Protein 7KYM (pdb70)

Secondary structure (DSSP, 8-state):
--SSS--SHHHHTT-HHHHHHHHHHHHHHHHHHHHHTTT--HHHHHHHHHHHHHSEEEHHHHHHHTT--HHHHHHHHHHHHHTTSEEE--EEEE-HHHHHHHHHHHHHHHHHHHHHTTT--HHHHHHHHHHHHHHHHHH-SS--/----SHHHHHT-HHHHHHHHHHHHHHHHHHHHHTTT--HHHHHHHHHHHHHSEEEHHHHHHHTTS-HHHHHHHHHHHHHTTSEEEE---SEEEE-HHHHHHHHHHHHHHHHHHHHHTTT--HHHHHHHHHHHHHHHHHH-SS--

Structure (mmCIF, N/CA/C/O backbone):
data_7KYM
#
_entry.id   7KYM
#
_cell.length_a   47.265
_cell.length_b   62.125
_cell.length_c   92.763
_cell.angle_alpha   90.000
_cell.angle_beta   90.000
_cell.angle_gamma   90.000
#
_symmetry.space_group_name_H-M   'P 21 21 21'
#
loop_
_entity.id
_entity.type
_entity.pdbx_description
1 polymer 'MarR family transcriptional regulator'
2 non-polymer 'PHOSPHATE ION'
3 water water
#
loop_
_atom_site.group_PDB
_atom_site.id
_atom_site.type_symbol
_atom_site.label_atom_id
_atom_site.label_alt_id
_atom_site.label_comp_id
_atom_site.label_asym_id
_atom_site.label_entity_id
_atom_site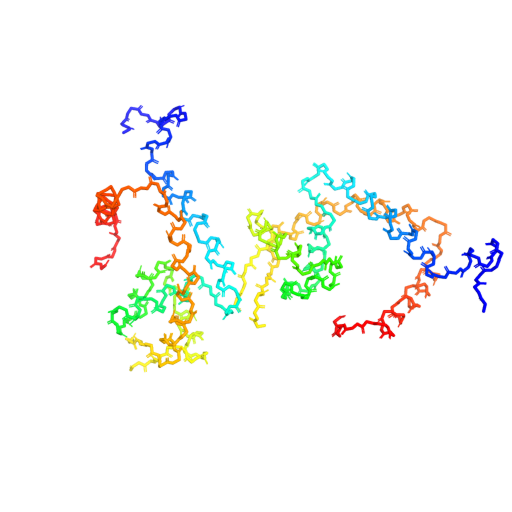.label_seq_id
_atom_site.pdbx_PDB_ins_code
_atom_site.Cartn_x
_atom_site.Cartn_y
_atom_site.Cartn_z
_atom_site.occupancy
_atom_site.B_iso_or_equiv
_atom_site.auth_seq_id
_atom_site.auth_comp_id
_atom_site.auth_asym_id
_atom_site.auth_atom_id
_atom_site.pdbx_PDB_model_num
ATOM 1 N N . TRP A 1 33 ? -4.32300 36.78700 70.74500 1.000 45.90000 9 TRP A N 1
ATOM 2 C CA . TRP A 1 33 ? -4.78000 37.92000 69.94200 1.000 48.60000 9 TRP A CA 1
ATOM 3 C C . TRP A 1 33 ? -6.17400 37.64800 69.38300 1.000 48.55000 9 TRP A C 1
ATOM 4 O O . TRP A 1 33 ? -6.45000 37.89500 68.20300 1.000 42.96000 9 TRP A O 1
ATOM 15 N N . LYS A 1 34 ? -7.05500 37.14500 70.25200 1.000 42.87000 10 LYS A N 1
ATOM 16 C CA . LYS A 1 34 ? -8.37800 36.72200 69.80700 1.000 48.33000 10 LYS A CA 1
ATOM 17 C C . LYS A 1 34 ? -9.19500 37.89500 69.27600 1.000 47.06000 10 LYS A C 1
ATOM 18 O O . LYS A 1 34 ? -9.83300 37.78700 68.22200 1.000 50.49000 10 LYS A O 1
ATOM 20 N N . SER A 1 35 ? -9.17700 39.02800 69.98000 1.000 49.29000 11 SER A N 1
ATOM 21 C CA . SER A 1 35 ? -10.09400 40.11600 69.66100 1.000 49.30000 11 SER A CA 1
ATOM 22 C C . SER A 1 35 ? -9.67500 40.92400 68.43900 1.000 43.13000 11 SER A C 1
ATOM 23 O O . SER A 1 35 ? -10.50500 41.65500 67.88700 1.000 43.38000 11 SER A O 1
ATOM 26 N N . GLY A 1 36 ? -8.42100 40.82500 68.00400 1.000 34.47000 12 GLY A N 1
ATOM 27 C CA . GLY A 1 36 ? -7.98700 41.57200 66.84900 1.000 24.67000 12 GLY A CA 1
ATOM 28 C C . GLY A 1 36 ? -6.48900 41.51400 66.63400 1.000 27.45000 12 GLY A C 1
ATOM 29 O O . GLY A 1 36 ? -5.73400 40.98600 67.45800 1.000 25.44000 12 GLY A O 1
ATOM 30 N N . PRO A 1 37 ? -6.03600 42.07000 65.51500 1.000 23.84000 13 PRO A N 1
ATOM 31 C CA . PRO A 1 37 ? -4.60500 42.08500 65.20900 1.000 22.40000 13 PRO A CA 1
ATOM 32 C C . PRO A 1 37 ? -3.85300 42.97800 66.17800 1.000 21.74000 13 PRO A C 1
ATOM 33 O O . PRO A 1 37 ? -4.44800 43.87200 66.80300 1.000 24.72000 13 PRO A O 1
ATOM 37 N N . PRO A 1 38 ? -2.54800 42.76600 66.33800 1.000 22.78000 14 PRO A N 1
ATOM 38 C CA . PRO A 1 38 ? -1.72700 43.74300 67.06200 1.000 19.11000 14 PRO A CA 1
ATOM 39 C C . PRO A 1 38 ? -1.97000 45.14600 66.51700 1.000 22.82000 14 PRO A C 1
ATOM 40 O O . PRO A 1 38 ? -1.99600 45.36200 65.30100 1.000 20.67000 14 PRO A O 1
ATOM 44 N N . ARG A 1 39 ? -2.14100 46.11200 67.42100 1.000 20.15000 15 ARG A N 1
ATOM 45 C CA . ARG A 1 39 ? -2.59700 47.47500 67.04500 1.000 22.72000 15 ARG A CA 1
ATOM 46 C C . ARG A 1 39 ? -1.56400 48.56600 67.30400 1.000 19.76000 15 ARG A C 1
ATOM 47 O O . ARG A 1 39 ? -1.64100 49.54100 66.66000 1.000 20.74000 15 ARG A O 1
ATOM 55 N N . THR A 1 40 ? -0.65200 48.38800 68.24600 1.000 22.25000 16 THR A N 1
ATOM 56 C CA . THR A 1 40 ? 0.36500 49.42500 68.52400 1.000 20.46000 16 THR A CA 1
ATOM 57 C C . THR A 1 40 ? 1.76900 48.86900 68.29600 1.000 24.22000 16 THR A C 1
ATOM 58 O O . THR A 1 40 ? 1.89500 47.68800 68.13600 1.000 21.32000 16 THR A O 1
ATOM 62 N N . ARG A 1 41 ? 2.76900 49.72900 68.26000 1.000 22.10000 17 ARG A N 1
ATOM 63 C CA . ARG A 1 41 ? 4.15400 49.24100 68.05900 1.000 27.14000 17 ARG A CA 1
ATOM 64 C C . ARG A 1 41 ? 4.54900 48.35700 69.23700 1.000 25.14000 17 ARG A C 1
ATOM 65 O O . ARG A 1 41 ? 5.18000 47.38300 69.03700 1.000 22.82000 17 ARG A O 1
ATOM 73 N N . ASP A 1 42 ? 4.18200 48.76700 70.43400 1.000 28.17000 18 ASP A N 1
ATOM 74 C CA . ASP A 1 42 ? 4.53100 47.95800 71.59600 1.000 27.15000 18 ASP A CA 1
ATOM 75 C C . ASP A 1 42 ? 3.90300 46.57500 71.49900 1.000 24.93000 18 ASP A C 1
ATOM 76 O O . ASP A 1 42 ? 4.52800 45.57600 71.87500 1.000 23.86000 18 ASP A O 1
ATOM 81 N N . GLN A 1 43 ? 2.67900 46.49000 70.96900 1.000 22.76000 19 GLN A N 1
ATOM 82 C CA . GLN A 1 43 ? 2.05400 45.18500 70.77700 1.000 17.85000 19 GLN A CA 1
ATOM 83 C C . GLN A 1 43 ? 2.76900 44.39100 69.69300 1.000 20.63000 19 GLN A C 1
ATOM 84 O O . GLN A 1 43 ? 2.91500 43.16600 69.81400 1.000 20.21000 19 GLN A O 1
ATOM 90 N N . LEU A 1 44 ? 3.20500 45.07000 68.62200 1.000 20.90000 20 LEU A N 1
ATOM 91 C CA . LEU A 1 44 ? 3.92700 44.38000 67.55400 1.000 19.07000 20 LEU A CA 1
ATOM 92 C C . LEU A 1 44 ? 5.22400 43.77400 68.07700 1.000 18.12000 20 LEU A C 1
ATOM 93 O O . LEU A 1 44 ? 5.61700 42.67700 67.65800 1.000 17.15000 20 LEU A O 1
ATOM 98 N N . GLN A 1 45 ? 5.88500 44.46200 69.01100 1.000 19.78000 21 GLN A N 1
ATOM 99 C CA . GLN A 1 45 ? 7.11600 43.94900 69.61200 1.000 18.55000 21 GLN A CA 1
ATOM 100 C C . GLN A 1 45 ? 6.89900 42.67700 70.41500 1.000 19.82000 21 GLN A C 1
ATOM 101 O O . GLN A 1 45 ? 7.88200 42.02500 70.78500 1.000 22.93000 21 GLN A O 1
ATOM 107 N N . THR A 1 46 ? 5.65400 42.33600 70.73200 1.000 18.05000 22 THR A N 1
ATOM 108 C CA . THR A 1 46 ? 5.31500 41.09900 71.41700 1.000 21.23000 22 THR A CA 1
ATOM 109 C C . THR A 1 46 ? 4.73000 40.04500 70.48600 1.000 21.08000 22 THR A C 1
ATOM 110 O O . THR A 1 46 ? 4.37400 38.96200 70.95700 1.000 22.40000 22 THR A O 1
ATOM 114 N N . TYR A 1 47 ? 4.59900 40.34300 69.18800 1.000 17.09000 23 TYR A N 1
ATOM 115 C CA . TYR A 1 47 ? 3.94000 39.45100 68.23600 1.000 17.39000 23 TYR A CA 1
ATOM 116 C C . TYR A 1 47 ? 5.00300 38.56900 67.59500 1.000 13.28000 23 TYR A C 1
ATOM 117 O O . TYR A 1 47 ? 5.72800 39.00000 66.68700 1.000 14.27000 23 TYR A O 1
ATOM 126 N N . ILE A 1 48 ? 5.07900 37.31900 68.06100 1.000 13.89000 24 ILE A N 1
ATOM 127 C CA . ILE A 1 48 ? 6.19400 36.44600 67.66600 1.000 13.18000 24 ILE A CA 1
ATOM 128 C C . ILE A 1 48 ? 6.26600 36.18500 66.16600 1.000 12.86000 24 ILE A C 1
ATOM 129 O O . ILE A 1 48 ? 7.38400 36.14800 65.62800 1.000 13.71000 24 ILE A O 1
ATOM 134 N N . PRO A 1 49 ? 5.16300 36.01300 65.41300 1.000 11.67000 25 PRO A N 1
ATOM 135 C CA . PRO A 1 49 ? 5.31500 35.79500 63.95600 1.000 12.46000 25 PRO A CA 1
ATOM 136 C C . PRO A 1 49 ? 5.98900 36.95200 63.21800 1.000 14.71000 25 PRO A C 1
ATOM 137 O O . PRO A 1 49 ? 6.80100 36.71700 62.30700 1.000 15.73000 25 PRO A O 1
ATOM 141 N N . TYR A 1 50 ? 5.69300 38.19700 63.59500 1.000 13.04000 26 TYR A N 1
ATOM 142 C CA . TYR A 1 50 ? 6.43500 39.32300 63.03600 1.000 11.67000 26 TYR A CA 1
ATOM 143 C C . TYR A 1 50 ? 7.91600 39.20000 63.36900 1.000 12.20000 26 TYR A C 1
ATOM 144 O O . TYR A 1 50 ? 8.78600 39.37000 62.49700 1.000 13.32000 26 TYR A O 1
ATOM 153 N N . LEU A 1 51 ? 8.22100 38.89400 64.63200 1.000 12.15000 27 LEU A N 1
ATOM 154 C CA . LEU A 1 51 ? 9.61900 38.85300 65.05700 1.000 11.54000 27 LEU A CA 1
ATOM 155 C C . LEU A 1 51 ? 10.38600 37.75100 64.33800 1.000 13.02000 27 LEU A C 1
ATOM 156 O O . LEU A 1 51 ? 11.50400 37.98300 63.85700 1.000 13.17000 27 LEU A O 1
ATOM 161 N N . PHE A 1 52 ? 9.81600 36.52800 64.25200 1.000 11.70000 28 PHE A N 1
ATOM 162 C CA . PHE A 1 52 ? 10.62500 35.49600 63.61000 1.000 11.52000 28 PHE A CA 1
ATOM 163 C C . PHE A 1 52 ? 10.71400 35.72100 62.11100 1.000 12.58000 28 PHE A C 1
ATOM 164 O O . PHE A 1 52 ? 11.72600 35.33600 61.51800 1.000 13.40000 28 PHE A O 1
ATOM 172 N N . ASN A 1 53 ? 9.76000 36.43200 61.50400 1.000 12.78000 29 ASN A N 1
ATOM 173 C CA . ASN A 1 53 ? 9.89700 36.74100 60.08300 1.000 13.73000 29 ASN A CA 1
ATOM 174 C C . ASN A 1 53 ? 10.95900 37.79600 59.83400 1.000 13.66000 29 ASN A C 1
ATOM 175 O O . ASN A 1 53 ? 11.81500 37.62700 58.95200 1.000 14.50000 29 ASN A O 1
ATOM 180 N N . ARG A 1 54 ? 10.90600 38.90800 60.57600 1.000 12.42000 30 ARG A N 1
ATOM 181 C CA . ARG A 1 54 ? 11.92200 39.94800 60.41200 1.000 11.49000 30 ARG A CA 1
ATOM 182 C C . ARG A 1 54 ? 13.31500 39.38600 60.68900 1.000 14.93000 30 ARG A C 1
ATOM 183 O O . ARG A 1 54 ? 14.28000 39.67600 59.94700 1.000 14.66000 30 ARG A O 1
ATOM 191 N N A LEU A 1 55 ? 13.43700 38.55500 61.73400 0.570 12.45000 31 LEU A N 1
ATOM 192 N N B LEU A 1 55 ? 13.43600 38.54100 61.71900 0.430 12.50000 31 LEU A N 1
ATOM 193 C CA A LEU A 1 55 ? 14.72500 37.95100 62.07300 0.570 13.69000 31 LEU A CA 1
ATOM 194 C CA B LEU A 1 55 ? 14.73800 37.98100 62.07100 0.430 13.67000 31 LEU A CA 1
ATOM 195 C C A LEU A 1 55 ? 15.21000 37.01900 60.98100 0.570 14.31000 31 LEU A C 1
ATOM 196 C C B LEU A 1 55 ? 15.22800 36.99300 61.01800 0.430 14.34000 31 LEU A C 1
ATOM 197 O O A LEU A 1 55 ? 16.37500 37.08800 60.57000 0.570 14.73000 31 LEU A O 1
ATOM 198 O O B LEU A 1 55 ? 16.40000 37.03500 60.62100 0.430 14.66000 31 LEU A O 1
ATOM 207 N N . ALA A 1 56 ? 14.36100 36.07700 60.56300 1.000 13.91000 32 ALA A N 1
ATOM 208 C CA . ALA A 1 56 ? 14.78400 35.11400 59.55800 1.000 13.49000 32 ALA A CA 1
ATOM 209 C C . ALA A 1 56 ? 15.24200 35.82400 58.30300 1.000 14.48000 32 ALA A C 1
ATOM 210 O O . ALA A 1 56 ? 16.25900 35.45700 57.71000 1.000 13.59000 32 ALA A O 1
ATOM 212 N N . ASN A 1 57 ? 14.53300 36.88300 57.90400 1.000 12.91000 33 ASN A N 1
ATOM 213 C CA . ASN A 1 57 ? 14.90900 37.56000 56.67200 1.000 12.07000 33 ASN A CA 1
ATOM 214 C C . ASN A 1 57 ? 16.30900 38.14700 56.78100 1.000 12.66000 33 ASN A C 1
ATOM 215 O O . ASN A 1 57 ? 17.14600 37.94700 55.88600 1.000 12.98000 33 ASN A O 1
ATOM 220 N N . ARG A 1 58 ? 16.57800 38.90100 57.85900 1.000 12.01000 34 ARG A N 1
ATOM 221 C CA . ARG A 1 58 ? 17.88900 39.56000 57.95300 1.000 11.11000 34 ARG A CA 1
ATOM 222 C C . ARG A 1 58 ? 19.00000 38.54100 58.17200 1.000 13.88000 34 ARG A C 1
ATOM 223 O O . ARG A 1 58 ? 20.07400 38.64000 57.56000 1.000 14.10000 34 ARG A O 1
ATOM 231 N N . TRP A 1 59 ? 18.75800 37.55400 59.03200 1.000 13.14000 35 TRP A N 1
ATOM 232 C CA . TRP A 1 59 ? 19.75300 36.52000 59.26400 1.000 11.51000 35 TRP A CA 1
ATOM 233 C C . TRP A 1 59 ? 20.10200 35.81400 57.96400 1.000 14.47000 35 TRP A C 1
ATOM 234 O O . TRP A 1 59 ? 21.27800 35.60700 57.64500 1.000 12.42000 35 TRP A O 1
ATOM 245 N N . ASN A 1 60 ? 19.09200 35.45800 57.17800 1.000 12.58000 36 ASN A N 1
ATOM 246 C CA . ASN A 1 60 ? 19.35900 34.72200 55.95100 1.000 11.14000 36 ASN A CA 1
ATOM 247 C C . ASN A 1 60 ? 20.04200 35.60000 54.91000 1.000 13.09000 36 ASN A C 1
ATOM 248 O O . ASN A 1 60 ? 20.91000 35.11900 54.17700 1.000 13.60000 36 ASN A O 1
ATOM 253 N N . LEU A 1 61 ? 19.68100 36.88700 54.82900 1.000 12.17000 37 LEU A N 1
ATOM 254 C CA . LEU A 1 61 ? 20.38100 37.76800 53.88900 1.000 13.20000 37 LEU A CA 1
ATOM 255 C C . LEU A 1 61 ? 21.86200 37.86400 54.23200 1.000 12.98000 37 LEU A C 1
ATOM 256 O O . LEU A 1 61 ? 22.73500 37.72600 53.35000 1.000 14.19000 37 LEU A O 1
ATOM 261 N N . ASP A 1 62 ? 22.16100 38.15700 55.50500 1.000 12.52000 38 ASP A N 1
ATOM 262 C CA . ASP A 1 62 ? 23.54500 38.28800 55.96100 1.000 12.05000 38 ASP A CA 1
ATOM 263 C C . ASP A 1 62 ? 24.31100 37.00100 55.71700 1.000 13.05000 38 ASP A C 1
ATOM 264 O O . ASP A 1 62 ? 25.46600 37.02500 55.24900 1.000 14.39000 38 ASP A O 1
ATOM 269 N N . GLN A 1 63 ? 23.69000 35.86200 56.04300 1.000 12.55000 39 GLN A N 1
ATOM 270 C CA . GLN A 1 63 ? 24.35500 34.57800 55.87900 1.000 12.30000 39 GLN A CA 1
ATOM 271 C C . GLN A 1 63 ? 24.61500 34.27400 54.41500 1.000 15.82000 39 GLN A C 1
ATOM 272 O O . GLN A 1 63 ? 25.68200 33.76900 54.06500 1.000 14.69000 39 GLN A O 1
ATOM 278 N N . ASN A 1 64 ? 23.65500 34.57200 53.54200 1.000 14.60000 40 ASN A N 1
ATOM 279 C CA . ASN A 1 64 ? 23.83800 34.31400 52.12400 1.000 11.36000 40 ASN A CA 1
ATOM 280 C C . ASN A 1 64 ? 24.94700 35.18600 51.54900 1.000 14.95000 40 ASN A C 1
ATOM 281 O O . ASN A 1 64 ? 25.71100 34.74300 50.67300 1.000 16.54000 40 ASN A O 1
ATOM 286 N N . ARG A 1 65 ? 25.05400 36.42800 52.02900 1.000 14.93000 41 ARG A N 1
ATOM 287 C CA . ARG A 1 65 ? 26.16100 37.27800 51.60600 1.000 14.06000 41 ARG A CA 1
ATOM 288 C C . ARG A 1 65 ? 27.48800 36.65200 52.00600 1.000 18.07000 41 ARG A C 1
ATOM 289 O O . ARG A 1 65 ? 28.41300 36.54500 51.18200 1.000 18.01000 41 ARG A O 1
ATOM 297 N N . ASP A 1 66 ? 27.59200 36.20900 53.26700 1.000 14.03000 42 ASP A N 1
ATOM 298 C CA . ASP A 1 66 ? 28.86100 35.62700 53.72500 1.000 14.58000 42 ASP A CA 1
ATOM 299 C C . ASP A 1 66 ? 29.17700 34.33200 52.97900 1.000 20.36000 42 ASP A C 1
ATOM 300 O O . ASP A 1 66 ? 30.34400 34.05400 52.65400 1.000 19.41000 42 ASP A O 1
ATOM 305 N N . LEU A 1 67 ? 28.15200 33.53400 52.67600 1.000 15.05000 43 LEU A N 1
ATOM 306 C CA . LEU A 1 67 ? 28.35600 32.26500 51.99100 1.000 16.62000 43 LEU A CA 1
ATOM 307 C C . LEU A 1 67 ? 28.71000 32.45500 50.52800 1.000 20.36000 43 LEU A C 1
ATOM 308 O O . LEU A 1 67 ? 29.30600 31.55100 49.92800 1.000 19.96000 43 LEU A O 1
ATOM 313 N N . SER A 1 68 ? 28.33900 33.59600 49.93500 1.000 17.96000 44 SER A N 1
ATOM 314 C CA A SER A 1 68 ? 28.66300 33.84300 48.53200 0.740 15.18000 44 SER A CA 1
ATOM 315 C CA B SER A 1 68 ? 28.66000 33.81100 48.53000 0.260 15.30000 44 SER A CA 1
ATOM 316 C C . SER A 1 68 ? 30.16100 33.80300 48.28800 1.000 18.08000 44 SER A C 1
ATOM 317 O O . SER A 1 68 ? 30.59400 33.45900 47.18500 1.000 17.61000 44 SER A O 1
ATOM 322 N N . ASP A 1 69 ? 30.96100 34.16900 49.29700 1.000 14.50000 45 ASP A N 1
ATOM 323 C CA . ASP A 1 69 ? 32.41200 34.07800 49.13500 1.000 20.55000 45 ASP A CA 1
ATOM 324 C C . ASP A 1 69 ? 32.85000 32.65300 48.84200 1.000 26.99000 45 ASP A C 1
ATOM 325 O O . ASP A 1 69 ? 33.84400 32.43900 48.13200 1.000 22.67000 45 ASP A O 1
ATOM 330 N N . HIS A 1 70 ? 32.13000 31.66900 49.38100 1.000 20.70000 46 HIS A N 1
ATOM 331 C CA . HIS A 1 70 ? 32.44400 30.26400 49.16700 1.000 18.71000 46 HIS A CA 1
ATOM 332 C C . HIS A 1 70 ? 31.68500 29.66300 47.99500 1.000 21.42000 46 HIS A C 1
ATOM 333 O O . HIS A 1 70 ? 31.76100 28.44900 47.78800 1.000 28.44000 46 HIS A O 1
ATOM 340 N N . GLY A 1 71 ? 30.95100 30.47200 47.23000 1.000 17.39000 47 GLY A N 1
ATOM 341 C CA . GLY A 1 71 ? 30.23400 29.95800 46.08300 1.000 20.25000 47 GLY A CA 1
ATOM 342 C C . GLY A 1 71 ? 29.04200 29.08400 46.40400 1.000 21.63000 47 GLY A C 1
ATOM 343 O O . GLY A 1 71 ? 28.58500 28.33700 45.53400 1.000 27.57000 47 GLY A O 1
ATOM 344 N N . ILE A 1 72 ? 28.51500 29.15500 47.62300 1.000 19.97000 48 ILE A N 1
ATOM 345 C CA . ILE A 1 72 ? 27.32900 28.39800 48.00400 1.000 21.33000 48 ILE A CA 1
ATOM 346 C C . ILE A 1 72 ? 26.30500 29.35800 48.59600 1.000 20.88000 48 ILE A C 1
ATOM 347 O O . ILE A 1 72 ? 26.56100 30.54800 48.76000 1.000 21.59000 48 ILE A O 1
ATOM 352 N N . ASN A 1 73 ? 25.12700 28.82100 48.91500 1.000 19.74000 49 ASN A N 1
ATOM 353 C CA . ASN A 1 73 ? 24.05800 29.64300 49.46500 1.000 19.64000 49 ASN A CA 1
ATOM 354 C C . ASN A 1 73 ? 23.48400 29.03100 50.73600 1.000 16.46000 49 ASN A C 1
ATOM 355 O O . ASN A 1 73 ? 23.98100 28.00900 51.22000 1.000 17.01000 49 ASN A O 1
ATOM 360 N N . ASN A 1 74 ? 22.40000 29.62500 51.24500 1.000 16.11000 50 ASN A N 1
ATOM 361 C CA . ASN A 1 74 ? 21.80800 29.16500 52.49600 1.000 16.28000 50 ASN A CA 1
ATOM 362 C C . ASN A 1 74 ? 21.36400 27.71100 52.41200 1.000 16.81000 50 ASN A C 1
ATOM 363 O O . ASN A 1 74 ? 21.55400 26.95400 53.36700 1.000 16.01000 50 ASN A O 1
ATOM 368 N N . VAL A 1 75 ? 20.74400 27.31100 51.30100 1.000 18.73000 51 VAL A N 1
ATOM 369 C CA . VAL A 1 75 ? 20.21800 25.95000 51.21600 1.000 18.27000 51 VAL A CA 1
ATOM 370 C C . VAL A 1 75 ? 21.35900 24.94500 51.25400 1.000 16.56000 51 VAL A C 1
ATOM 371 O O . VAL A 1 75 ? 21.29000 23.92800 51.96200 1.000 16.66000 51 VAL A O 1
ATOM 375 N N . VAL A 1 76 ? 22.46000 25.25200 50.55900 1.000 15.32000 52 VAL A N 1
ATOM 376 C CA . VAL A 1 76 ? 23.60600 24.35000 50.56300 1.000 17.70000 52 VAL A CA 1
ATOM 377 C C . VAL A 1 76 ? 24.21500 24.26800 51.95500 1.000 15.41000 52 VAL A C 1
ATOM 378 O O . VAL A 1 76 ? 24.55100 23.17900 52.44100 1.000 15.50000 52 VAL A O 1
ATOM 382 N N . PHE A 1 77 ? 24.38600 25.42200 52.61000 1.000 13.85000 53 PHE A N 1
ATOM 383 C CA . PHE A 1 77 ? 24.93400 25.43000 53.96000 1.000 14.80000 53 PHE A CA 1
ATOM 384 C C . PHE A 1 77 ? 24.05000 24.65500 54.92600 1.000 16.86000 53 PHE A C 1
ATOM 385 O O . PHE A 1 77 ? 24.54100 23.87400 55.74700 1.000 16.90000 53 PHE A O 1
ATOM 393 N N . ARG A 1 78 ? 22.73300 24.87900 54.86500 1.000 14.41000 54 ARG A N 1
ATOM 394 C CA . ARG A 1 78 ? 21.86500 24.17800 55.79600 1.000 14.08000 54 ARG A CA 1
ATOM 395 C C . ARG A 1 78 ? 21.88600 22.67700 55.54300 1.000 15.43000 54 ARG A C 1
ATOM 396 O O . ARG A 1 78 ? 21.79000 21.89000 56.49600 1.000 15.46000 54 ARG A O 1
ATOM 404 N N . THR A 1 79 ? 22.04800 22.27600 54.27400 1.000 13.96000 55 THR A N 1
ATOM 405 C CA . THR A 1 79 ? 22.16300 20.85900 53.93500 1.000 12.64000 55 THR A CA 1
ATOM 406 C C . THR A 1 79 ? 23.44300 20.26500 54.51300 1.000 15.90000 55 THR A C 1
ATOM 407 O O . THR A 1 79 ? 23.41700 19.17600 55.10600 1.000 17.38000 55 THR A O 1
ATOM 411 N N . LEU A 1 80 ? 24.56200 20.97700 54.37000 1.000 15.96000 56 LEU A N 1
ATOM 412 C CA . LEU A 1 80 ? 25.80400 20.51900 54.99100 1.000 16.04000 56 LEU A CA 1
ATOM 413 C C . LEU A 1 80 ? 25.61900 20.35600 56.48400 1.000 16.67000 56 LEU A C 1
ATOM 414 O O . LEU A 1 80 ? 26.07700 19.37300 57.07300 1.000 19.51000 56 LEU A O 1
ATOM 419 N N . SER A 1 81 ? 24.93800 21.31900 57.11300 1.000 15.48000 57 SER A N 1
ATOM 420 C CA A SER A 1 81 ? 24.78100 21.30000 58.56200 0.620 15.59000 57 SER A CA 1
ATOM 421 C CA B SER A 1 81 ? 24.79100 21.29100 58.56200 0.380 15.64000 57 SER A CA 1
ATOM 422 C C . SER A 1 81 ? 23.96400 20.09300 59.00900 1.000 18.37000 57 SER A C 1
ATOM 423 O O . SER A 1 81 ? 24.36100 19.35500 59.92600 1.000 21.30000 57 SER A O 1
ATOM 428 N N . VAL A 1 82 ? 22.81400 19.86400 58.36700 1.000 15.34000 58 VAL A N 1
ATOM 429 C CA . VAL A 1 82 ? 21.99900 18.75900 58.85400 1.000 15.76000 58 VAL A CA 1
ATOM 430 C C . VAL A 1 82 ? 22.60600 17.40000 58.47900 1.000 17.09000 58 VAL A C 1
ATOM 431 O O . VAL A 1 82 ? 22.41200 16.42500 59.21200 1.000 18.74000 58 VAL A O 1
ATOM 435 N N . LEU A 1 83 ? 23.34100 17.29400 57.36200 1.000 15.22000 59 LEU A N 1
ATOM 436 C CA . LEU A 1 83 ? 24.04400 16.03800 57.09200 1.000 17.16000 59 LEU A CA 1
ATOM 437 C C . LEU A 1 83 ? 25.18800 15.83400 58.07400 1.000 21.13000 59 LEU A C 1
ATOM 438 O O . LEU A 1 83 ? 25.54000 14.69400 58.38700 1.000 22.13000 59 LEU A O 1
ATOM 443 N N . PHE A 1 84 ? 25.78200 16.91900 58.57100 1.000 18.59000 60 PHE A N 1
ATOM 444 C CA . PHE A 1 84 ? 26.81200 16.78500 59.59600 1.000 22.45000 60 PHE A CA 1
ATOM 445 C C . PHE A 1 84 ? 26.21900 16.19600 60.86500 1.000 25.25000 60 PHE A C 1
ATOM 446 O O . PHE A 1 84 ? 26.85700 15.37700 61.54200 1.000 24.23000 60 PHE A O 1
ATOM 454 N N . ILE A 1 85 ? 24.98500 16.59400 61.18800 1.000 19.99000 61 ILE A N 1
ATOM 455 C CA . ILE A 1 85 ? 24.33700 16.12300 62.41300 1.000 20.56000 61 ILE A CA 1
ATOM 456 C C . ILE A 1 85 ? 23.80700 14.70200 62.24900 1.000 19.70000 61 ILE A C 1
ATOM 457 O O . ILE A 1 85 ? 23.99900 13.84800 63.12000 1.000 21.94000 61 ILE A O 1
ATOM 462 N N . TYR A 1 86 ? 23.12000 14.44300 61.14400 1.000 19.73000 62 TYR A N 1
ATOM 463 C CA . TYR A 1 86 ? 22.38700 13.16800 60.95600 1.000 20.75000 62 TYR A CA 1
ATOM 464 C C . TYR A 1 86 ? 23.19300 12.09900 60.22200 1.000 25.94000 62 TYR A C 1
ATOM 465 O O . TYR A 1 86 ? 22.69500 10.98300 60.21600 1.000 25.13000 62 TYR A O 1
ATOM 474 N N . LYS A 1 87 ? 24.30600 12.48300 59.59800 1.000 19.63000 63 LYS A N 1
ATOM 475 C CA . LYS A 1 87 ? 25.23800 11.63400 58.80100 1.000 23.42000 63 LYS A CA 1
ATOM 476 C C . LYS A 1 87 ? 24.66000 11.28600 57.42400 1.000 24.55000 63 LYS A C 1
ATOM 477 O O . LYS A 1 87 ? 25.28100 11.59600 56.45300 1.000 23.79000 63 LYS A O 1
ATOM 483 N N . THR A 1 88 ? 23.53500 10.59300 57.38900 1.000 20.45000 64 THR A N 1
ATOM 484 C CA . THR A 1 88 ? 22.85300 10.29900 56.12000 1.000 21.07000 64 THR A CA 1
ATOM 485 C C . THR A 1 88 ? 21.38900 10.71400 56.24500 1.000 20.15000 64 THR A C 1
ATOM 486 O O . THR A 1 88 ? 20.84000 10.61200 57.29200 1.000 24.72000 64 THR A O 1
ATOM 490 N N . LEU A 1 89 ? 20.86100 11.21400 55.15400 1.000 19.06000 65 LEU A N 1
ATOM 491 C CA . LEU A 1 89 ? 19.45700 11.60900 55.07100 1.000 20.44000 65 LEU A CA 1
ATOM 492 C C . LEU A 1 89 ? 18.94000 11.31100 53.67600 1.000 22.80000 65 LEU A C 1
ATOM 493 O O . LEU A 1 89 ? 19.69600 11.35900 52.71000 1.000 21.36000 65 LEU A O 1
ATOM 498 N N . THR A 1 90 ? 17.64100 11.02900 53.56400 1.000 21.44000 66 THR A N 1
ATOM 499 C CA . THR A 1 90 ? 17.04800 11.03900 52.23700 1.000 19.22000 66 THR A CA 1
ATOM 500 C C . THR A 1 90 ? 16.88600 12.47900 51.74200 1.000 16.80000 66 THR A C 1
ATOM 501 O O . THR A 1 90 ? 16.89300 13.44300 52.51800 1.000 19.88000 66 THR A O 1
ATOM 505 N N . VAL A 1 91 ? 16.75200 12.62000 50.42500 1.000 19.71000 67 VAL A N 1
ATOM 506 C CA . VAL A 1 91 ? 16.53600 13.94100 49.84700 1.000 17.87000 67 VAL A CA 1
ATOM 507 C C . VAL A 1 91 ? 15.28500 14.59100 50.44500 1.000 18.04000 67 VAL A C 1
ATOM 508 O O . VAL A 1 91 ? 15.28300 15.78600 50.75200 1.000 19.83000 67 VAL A O 1
ATOM 512 N N . ASN A 1 92 ? 14.21400 13.81000 50.65500 1.000 20.27000 68 ASN A N 1
ATOM 513 C CA . ASN A 1 92 ? 13.00400 14.37000 51.26700 1.000 22.23000 68 ASN A CA 1
ATOM 514 C C . ASN A 1 92 ? 13.27600 14.90400 52.67200 1.000 18.73000 68 ASN A C 1
ATOM 515 O O . ASN A 1 92 ? 12.77900 15.98200 53.05300 1.000 19.95000 68 ASN A O 1
ATOM 520 N N . GLU A 1 93 ? 14.05800 14.15700 53.46000 1.000 18.88000 69 GLU A N 1
ATOM 521 C CA . GLU A 1 93 ? 14.41600 14.61600 54.79900 1.000 18.14000 69 GLU A CA 1
ATOM 522 C C . GLU A 1 93 ? 15.30200 15.85700 54.74900 1.000 16.93000 69 GLU A C 1
ATOM 523 O O . GLU A 1 93 ? 15.15600 16.75000 55.58700 1.000 19.61000 69 GLU A O 1
ATOM 529 N N . VAL A 1 94 ? 16.24100 15.92500 53.78900 1.000 17.21000 70 VAL A N 1
ATOM 530 C CA . VAL A 1 94 ? 17.03100 17.14600 53.59800 1.000 16.24000 70 VAL A CA 1
ATOM 531 C C . VAL A 1 94 ? 16.11000 18.33200 53.33800 1.000 16.62000 70 VAL A C 1
ATOM 532 O O . VAL A 1 94 ? 16.26800 19.41000 53.91700 1.000 16.71000 70 VAL A O 1
ATOM 536 N N . ALA A 1 95 ? 15.11400 18.14300 52.47300 1.000 18.59000 71 ALA A N 1
ATOM 537 C CA . ALA A 1 95 ? 14.20200 19.23900 52.16700 1.000 18.63000 71 ALA A CA 1
ATOM 538 C C . ALA A 1 95 ? 13.54300 19.76800 53.43500 1.000 15.29000 71 ALA A C 1
ATOM 539 O O . ALA A 1 95 ? 13.45500 20.98500 53.64100 1.000 17.21000 71 ALA A O 1
ATOM 541 N N . VAL A 1 96 ? 13.08400 18.85500 54.29900 1.000 17.45000 72 VAL A N 1
ATOM 542 C CA . VAL A 1 96 ? 12.43200 19.29000 55.54100 1.000 15.89000 72 VAL A CA 1
ATOM 543 C C . VAL A 1 96 ? 13.43300 19.95600 56.48900 1.000 16.77000 72 VAL A C 1
ATOM 544 O O . VAL A 1 96 ? 13.20000 21.06700 56.98300 1.000 16.34000 72 VAL A O 1
ATOM 548 N N . LEU A 1 97 ? 14.55700 19.28800 56.76700 1.000 17.78000 73 LEU A N 1
ATOM 549 C CA . LEU A 1 97 ? 15.44900 19.75500 57.82600 1.000 17.02000 73 LEU A CA 1
ATOM 550 C C . LEU A 1 97 ? 16.28300 20.95500 57.40000 1.000 17.70000 73 LEU A C 1
ATOM 551 O O . LEU A 1 97 ? 16.64600 21.78200 58.24500 1.000 18.58000 73 LEU A O 1
ATOM 556 N N . ALA A 1 98 ? 16.60000 21.06500 56.11300 1.000 17.24000 74 ALA A N 1
ATOM 557 C CA . ALA A 1 98 ? 17.28300 22.23100 55.57200 1.000 17.49000 74 ALA A CA 1
ATOM 558 C C . ALA A 1 98 ? 16.30500 23.29800 55.09700 1.000 16.39000 74 ALA A C 1
ATOM 559 O O . ALA A 1 98 ? 16.72500 24.29300 54.50300 1.000 19.18000 74 ALA A O 1
ATOM 561 N N . VAL A 1 99 ? 15.01200 23.10400 55.36800 1.000 15.93000 75 VAL A N 1
ATOM 562 C CA . VAL A 1 99 ? 13.97300 24.10900 55.16400 1.000 17.99000 75 VAL A CA 1
ATOM 563 C C . VAL A 1 99 ? 14.00900 24.64700 53.73900 1.000 18.79000 75 VAL A C 1
ATOM 564 O O . VAL A 1 99 ? 14.22200 25.84200 53.51200 1.000 19.01000 75 VAL A O 1
ATOM 568 N N . THR A 1 100 ? 13.76800 23.77300 52.76700 1.000 17.50000 76 THR A N 1
ATOM 569 C CA . THR A 1 100 ? 13.61800 24.20300 51.38500 1.000 18.88000 76 THR A CA 1
ATOM 570 C C . THR A 1 100 ? 12.56500 23.33000 50.70500 1.000 18.81000 76 THR A C 1
ATOM 571 O O . THR A 1 100 ? 12.21800 22.25300 51.19100 1.000 22.44000 76 THR A O 1
ATOM 575 N N A GLU A 1 101 ? 12.06400 23.81400 49.57000 0.580 18.90000 77 GLU A N 1
ATOM 576 N N B GLU A 1 101 ? 12.04400 23.81500 49.57900 0.420 18.96000 77 GLU A N 1
ATOM 577 C CA A GLU A 1 101 ? 11.08400 23.06800 48.78700 0.580 21.11000 77 GLU A CA 1
ATOM 578 C CA B GLU A 1 101 ? 11.04400 23.04600 48.84700 0.420 21.07000 77 GLU A CA 1
ATOM 579 C C A GLU A 1 101 ? 11.68400 21.74900 48.30900 0.580 21.94000 77 GLU A C 1
ATOM 580 C C B GLU A 1 101 ? 11.66500 21.76400 48.30100 0.420 21.94000 77 GLU A C 1
ATOM 581 O O A GLU A 1 101 ? 12.88200 21.65700 48.03500 0.580 20.19000 77 GLU A O 1
ATOM 582 O O B GLU A 1 101 ? 12.85300 21.71700 47.97600 0.420 20.17000 77 GLU A O 1
ATOM 593 N N . GLN A 1 102 ? 10.84500 20.71300 48.20100 1.000 20.08000 78 GLN A N 1
ATOM 594 C CA . GLN A 1 102 ? 11.37500 19.40100 47.81800 1.000 19.58000 78 GLN A CA 1
ATOM 595 C C . GLN A 1 102 ? 12.07600 19.44900 46.46400 1.000 20.86000 78 GLN A C 1
ATOM 596 O O . GLN A 1 102 ? 13.17400 18.89700 46.31300 1.000 19.98000 78 GLN A O 1
ATOM 602 N N . SER A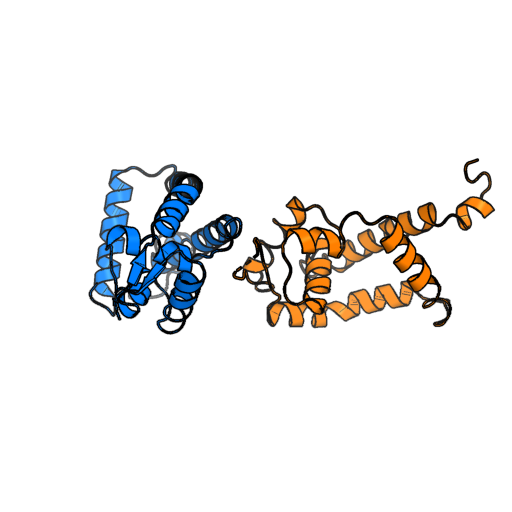 1 103 ? 11.48600 20.13200 45.48000 1.000 21.88000 79 SER A N 1
ATOM 603 C CA A SER A 1 103 ? 12.11100 20.20400 44.16000 0.490 21.50000 79 SER A CA 1
ATOM 604 C CA B SER A 1 103 ? 12.11100 20.20500 44.16000 0.510 21.49000 79 SER A CA 1
ATOM 605 C C . SER A 1 103 ? 13.44900 20.93500 44.21900 1.000 22.88000 79 SER A C 1
ATOM 606 O O . SER A 1 103 ? 14.43300 20.50700 43.59000 1.000 22.69000 79 SER A O 1
ATOM 611 N N . THR A 1 104 ? 13.50900 22.03400 44.97600 1.000 23.44000 80 THR A N 1
ATOM 612 C CA . THR A 1 104 ? 14.76800 22.75900 45.13800 1.000 20.22000 80 THR A CA 1
ATOM 613 C C . THR A 1 104 ? 15.80100 21.90400 45.85200 1.000 27.76000 80 THR A C 1
ATOM 614 O O . THR A 1 104 ? 16.98800 21.93600 45.51000 1.000 26.11000 80 THR A O 1
ATOM 618 N N . ALA A 1 105 ? 15.36900 21.12600 46.84700 1.000 22.30000 81 ALA A N 1
ATOM 619 C CA . ALA A 1 105 ? 16.30800 20.26600 47.55700 1.000 22.06000 81 ALA A CA 1
ATOM 620 C C . ALA A 1 105 ? 16.88700 19.19300 46.64300 1.000 26.08000 81 ALA A C 1
ATOM 621 O O . ALA A 1 105 ? 18.08700 18.91400 46.69900 1.000 21.82000 81 ALA A O 1
ATOM 623 N N . SER A 1 106 ? 16.06600 18.56400 45.80600 1.000 19.57000 82 SER A N 1
ATOM 624 C CA A SER A 1 106 ? 16.60300 17.52100 44.93700 0.560 21.51000 82 SER A CA 1
ATOM 625 C CA B SER A 1 106 ? 16.59100 17.52400 44.92600 0.440 21.54000 82 SER A CA 1
ATOM 626 C C . SER A 1 106 ? 17.60700 18.10100 43.94700 1.000 24.41000 82 SER A C 1
ATOM 627 O O . SER A 1 106 ? 18.68800 17.51900 43.73300 1.000 24.01000 82 SER A O 1
ATOM 632 N N . ARG A 1 107 ? 17.29200 19.26400 43.36100 1.000 24.09000 83 ARG A N 1
ATOM 633 C CA . ARG A 1 107 ? 18.24200 19.87000 42.43000 1.000 26.27000 83 ARG A CA 1
ATOM 634 C C . ARG A 1 107 ? 19.52600 20.29600 43.13900 1.000 25.46000 83 ARG A C 1
ATOM 635 O O . ARG A 1 107 ? 20.63200 20.11700 42.60200 1.000 27.57000 83 ARG A O 1
ATOM 643 N N . MET A 1 108 ? 19.40900 20.84600 44.35400 1.000 23.82000 84 MET A N 1
ATOM 644 C CA . MET A 1 108 ? 20.60100 21.27600 45.07400 1.000 22.05000 84 MET A CA 1
ATOM 645 C C . MET A 1 108 ? 21.43900 20.09300 45.53000 1.000 20.95000 84 MET A C 1
ATOM 646 O O . MET A 1 108 ? 22.67100 20.17900 45.53600 1.000 20.60000 84 MET A O 1
ATOM 651 N N . VAL A 1 109 ? 20.81200 18.97700 45.89500 1.000 18.68000 85 VAL A N 1
ATOM 652 C CA . VAL A 1 109 ? 21.60300 17.81500 46.27700 1.000 20.22000 85 VAL A CA 1
ATOM 653 C C . VAL A 1 109 ? 22.37400 17.29400 45.07300 1.000 27.44000 85 VAL A C 1
ATOM 654 O O . VAL A 1 109 ? 23.54700 16.92000 45.19300 1.000 22.06000 85 VAL A O 1
ATOM 658 N N . GLU A 1 110 ? 21.74100 17.27900 43.89000 1.000 23.83000 86 GLU A N 1
ATOM 659 C CA . GLU A 1 110 ? 22.48000 16.87400 42.69200 1.000 27.91000 86 GLU A CA 1
ATOM 660 C C . GLU A 1 110 ? 23.64200 17.82500 42.41400 1.000 28.41000 86 GLU A C 1
ATOM 661 O O . GLU A 1 110 ? 24.74700 17.38800 42.05100 1.000 27.21000 86 GLU A O 1
ATOM 667 N N . SER A 1 111 ? 23.41300 19.13000 42.58800 1.000 23.89000 87 SER A N 1
ATOM 668 C CA . SER A 1 111 ? 24.49700 20.09900 42.44300 1.000 22.03000 87 SER A CA 1
ATOM 669 C C . SER A 1 111 ? 25.62600 19.82000 43.43100 1.000 26.94000 87 SER A C 1
ATOM 670 O O . SER A 1 111 ? 26.80900 19.93900 43.08700 1.000 28.85000 87 SER A O 1
ATOM 673 N N . MET A 1 112 ? 25.27900 19.45600 44.66700 1.000 24.49000 88 MET A N 1
ATOM 674 C CA . MET A 1 112 ? 26.28900 19.23000 45.69300 1.000 22.69000 88 MET A CA 1
ATOM 675 C C . MET A 1 112 ? 27.04000 17.93000 45.45400 1.000 27.22000 88 MET A C 1
ATOM 676 O O . MET A 1 112 ? 28.20000 17.80100 45.85300 1.000 25.48000 88 MET A O 1
ATOM 681 N N . VAL A 1 113 ? 26.39300 16.95300 44.82500 1.000 20.83000 89 VAL A N 1
ATOM 682 C CA . VAL A 1 113 ? 27.10300 15.74000 44.43400 1.000 25.85000 89 VAL A CA 1
ATOM 683 C C . VAL A 1 113 ? 28.09000 16.05400 43.31700 1.000 25.81000 89 VAL A C 1
ATOM 684 O O . VAL A 1 113 ? 29.25900 15.65500 43.36900 1.000 26.54000 89 VAL A O 1
ATOM 688 N N . SER A 1 114 ? 27.64300 16.80200 42.30500 1.000 29.28000 90 SER A N 1
ATOM 689 C CA . SER A 1 114 ? 28.54600 17.17200 41.21700 1.000 32.82000 90 SER A CA 1
ATOM 690 C C . SER A 1 114 ? 29.74800 17.96100 41.72700 1.000 32.52000 90 SER A C 1
ATOM 691 O O . SER A 1 114 ? 30.86900 17.77800 41.23800 1.000 31.51000 90 SER A O 1
ATOM 694 N N . SER A 1 115 ? 29.54600 18.83900 42.71000 1.000 31.11000 91 SER A N 1
ATOM 695 C CA . SER A 1 115 ? 30.63100 19.67000 43.22000 1.000 33.21000 91 SER A CA 1
ATOM 696 C C . SER A 1 115 ? 31.42700 18.99400 44.33500 1.000 24.00000 91 SER A C 1
ATOM 697 O O . SER A 1 115 ? 32.31500 19.62800 44.91900 1.000 28.10000 91 SER A O 1
ATOM 700 N N . GLY A 1 116 ? 31.14400 17.72800 44.63200 1.000 23.26000 92 GLY A N 1
ATOM 701 C CA . GLY A 1 116 ? 31.97700 16.95600 45.53600 1.000 23.05000 92 GLY A CA 1
ATOM 702 C C . GLY A 1 116 ? 31.78700 17.19100 47.01900 1.000 29.19000 92 GLY A C 1
ATOM 703 O O . GLY A 1 116 ? 32.67600 16.84600 47.80400 1.000 28.87000 92 GLY A O 1
ATOM 704 N N . LEU A 1 117 ? 30.64800 17.75200 47.44000 1.000 23.10000 93 LEU A N 1
ATOM 705 C CA . LEU A 1 117 ? 30.36600 17.95200 48.85600 1.000 22.92000 93 LEU A CA 1
ATOM 706 C C . LEU A 1 117 ? 29.49300 16.86400 49.46000 1.000 18.05000 93 LEU A C 1
ATOM 707 O O . LEU A 1 117 ? 29.48500 16.69300 50.68400 1.000 19.84000 93 LEU A O 1
ATOM 712 N N . VAL A 1 118 ? 28.72600 16.16700 48.63100 1.000 21.15000 94 VAL A N 1
ATOM 713 C CA . VAL A 1 118 ? 27.78700 15.14500 49.06400 1.000 20.46000 94 VAL A CA 1
ATOM 714 C C . VAL A 1 118 ? 27.99900 13.92700 48.17900 1.000 16.60000 94 VAL A C 1
ATOM 715 O O . VAL A 1 118 ? 28.34100 14.05100 46.99800 1.000 21.53000 94 VAL A O 1
ATOM 719 N N . LYS A 1 119 ? 27.79500 12.74900 48.75900 1.000 19.43000 95 LYS A N 1
ATOM 720 C CA . LYS A 1 119 ? 27.82400 11.49200 48.02700 1.000 21.02000 95 LYS A CA 1
ATOM 721 C C . LYS A 1 119 ? 26.48300 10.77600 48.14300 1.000 23.46000 95 LYS A C 1
ATOM 722 O O . LYS A 1 119 ? 25.76200 10.90100 49.14300 1.000 24.06000 95 LYS A O 1
ATOM 728 N N . ARG A 1 120 ? 26.15400 10.03400 47.09400 1.000 23.74000 96 ARG A N 1
ATOM 729 C CA . ARG A 1 120 ? 24.98000 9.17000 47.08400 1.000 25.41000 96 ARG A CA 1
ATOM 730 C C . ARG A 1 120 ? 25.37300 7.82100 47.67100 1.000 36.06000 96 ARG A C 1
ATOM 731 O O . ARG A 1 120 ? 26.33800 7.20100 47.21200 1.000 34.57000 96 ARG A O 1
ATOM 739 N N . GLU A 1 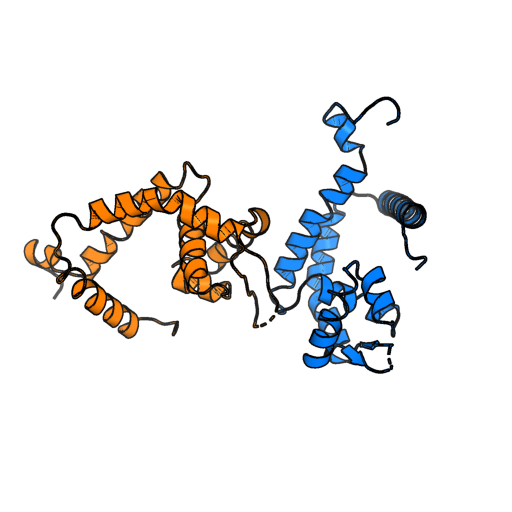121 ? 24.64300 7.37600 48.68900 1.000 34.11000 97 GLU A N 1
ATOM 740 C CA . GLU A 1 121 ? 24.98300 6.12600 49.36400 1.000 35.68000 97 GLU A CA 1
ATOM 741 C C . GLU A 1 121 ? 24.41600 4.92600 48.61600 1.000 43.32000 97 GLU A C 1
ATOM 742 O O . GLU A 1 121 ? 23.23600 4.90400 48.26900 1.000 45.74000 97 GLU A O 1
ATOM 748 N N . ARG A 1 130 ? 16.66600 6.66400 48.81100 1.000 45.34000 106 ARG A N 1
ATOM 749 C CA . ARG A 1 130 ? 17.71500 7.49100 48.15800 1.000 47.49000 106 ARG A CA 1
ATOM 750 C C . ARG A 1 130 ? 18.41500 8.32600 49.24200 1.000 37.41000 106 ARG A C 1
ATOM 751 O O . ARG A 1 130 ? 18.09300 9.48500 49.36000 1.000 38.23000 106 ARG A O 1
ATOM 759 N N . VAL A 1 131 ? 19.42700 7.76300 49.88500 1.000 30.89000 107 VAL A N 1
ATOM 760 C CA . VAL A 1 131 ? 20.13900 8.41400 51.01200 1.000 25.00000 107 VAL A CA 1
ATOM 761 C C . VAL A 1 131 ? 21.44800 9.06500 50.54200 1.000 25.00000 107 VAL A C 1
ATOM 762 O O . VAL A 1 131 ? 22.12200 8.51600 49.70200 1.000 24.12000 107 VAL A O 1
ATOM 766 N N . VAL A 1 132 ? 21.75900 10.22100 51.11200 1.000 18.78000 108 VAL A N 1
ATOM 767 C CA . VAL A 1 132 ? 22.97800 10.94700 50.79200 1.000 20.95000 108 VAL A CA 1
ATOM 768 C C . VAL A 1 132 ? 23.70000 11.28000 52.08800 1.000 18.55000 108 VAL A C 1
ATOM 769 O O . VAL A 1 132 ? 23.10900 11.30800 53.17100 1.000 19.07000 108 VAL A O 1
ATOM 773 N N . GLY A 1 133 ? 25.00800 11.52900 51.95600 1.000 20.05000 109 GLY A N 1
ATOM 774 C CA . GLY A 1 133 ? 25.82900 11.92600 53.08400 1.000 21.89000 109 GLY A CA 1
ATOM 775 C C . GLY A 1 133 ? 26.92500 12.87500 52.64300 1.000 21.58000 109 GLY A C 1
ATOM 776 O O . GLY A 1 133 ? 27.10100 13.13500 51.45500 1.000 22.08000 109 GLY A O 1
ATOM 777 N N . LEU A 1 134 ? 27.64800 13.41600 53.62400 1.000 22.23000 110 LEU A N 1
ATOM 778 C CA . LEU A 1 134 ? 28.75100 14.31600 53.31700 1.000 21.38000 110 LEU A CA 1
ATOM 779 C C . LEU A 1 134 ? 29.94100 13.53400 52.77600 1.000 23.45000 110 LEU A C 1
ATOM 780 O O . LEU A 1 134 ? 30.18800 12.39400 53.17200 1.000 28.59000 110 LEU A O 1
ATOM 785 N N . THR A 1 135 ? 30.67300 14.15700 51.85500 1.000 23.47000 111 THR A N 1
ATOM 786 C CA . THR A 1 135 ? 32.04500 13.75200 51.57300 1.000 23.32000 111 THR A CA 1
ATOM 787 C C . THR A 1 135 ? 32.97700 14.40700 52.58400 1.000 28.95000 111 THR A C 1
ATOM 788 O O . THR A 1 135 ? 32.58300 15.31500 53.32400 1.000 23.95000 111 THR A O 1
ATOM 792 N N . PRO A 1 136 ? 34.22800 13.94300 52.66700 1.000 28.25000 112 PRO A N 1
ATOM 793 C CA . PRO A 1 136 ? 35.20700 14.67500 53.48800 1.000 24.20000 112 PRO A CA 1
ATOM 794 C C . PRO A 1 136 ? 35.32800 16.14000 53.11300 1.000 22.54000 112 PRO A C 1
ATOM 795 O O . PRO A 1 136 ? 35.50300 16.98300 54.00300 1.000 25.63000 112 PRO A O 1
ATOM 799 N N . ASP A 1 137 ? 35.25100 16.46300 51.81600 1.000 23.50000 113 ASP A N 1
ATOM 800 C CA . ASP A 1 137 ? 35.32900 17.85400 51.38500 1.000 23.80000 113 ASP A CA 1
ATOM 801 C C . ASP A 1 137 ? 34.12500 18.65500 51.87700 1.000 27.19000 113 ASP A C 1
ATOM 802 O O . ASP A 1 137 ? 34.26300 19.82900 52.23400 1.000 23.18000 113 ASP A O 1
ATOM 807 N N . GLY A 1 138 ? 32.93600 18.03900 51.91800 1.000 22.69000 114 GLY A N 1
ATOM 808 C CA . GLY A 1 138 ? 31.77600 18.74500 52.45300 1.000 25.89000 114 GLY A CA 1
ATOM 809 C C . GLY A 1 138 ? 31.92200 19.07800 53.92700 1.000 24.15000 114 GLY A C 1
ATOM 810 O O . GLY A 1 138 ? 31.61300 20.19600 54.36700 1.000 19.17000 114 GLY A O 1
ATOM 811 N N . GLU A 1 139 ? 32.41800 18.11900 54.71200 1.000 21.29000 115 GLU A N 1
ATOM 812 C CA . GLU A 1 139 ? 32.67100 18.37900 56.12200 1.000 19.48000 115 GLU A CA 1
ATOM 813 C C . GLU A 1 139 ? 33.74200 19.45200 56.30300 1.000 24.96000 115 GLU A C 1
ATOM 814 O O . GLU A 1 139 ? 33.60500 20.34500 57.15700 1.000 23.97000 115 GLU A O 1
ATOM 820 N N . ALA A 1 140 ? 34.81100 19.38400 55.50400 1.000 26.57000 116 ALA A N 1
ATOM 821 C CA . ALA A 1 140 ? 35.86100 20.39600 55.58500 1.000 27.31000 116 ALA A CA 1
ATOM 822 C C . ALA A 1 140 ? 35.30700 21.78400 55.29300 1.000 27.80000 116 ALA A C 1
ATOM 823 O O . ALA A 1 140 ? 35.67100 22.75900 55.96000 1.000 24.73000 116 ALA A O 1
ATOM 825 N N . LEU A 1 141 ? 34.42400 21.88800 54.29700 1.000 20.75000 117 LEU A N 1
ATOM 826 C CA . LEU A 1 141 ? 33.84000 23.17900 53.94500 1.000 20.79000 117 LEU A CA 1
ATOM 827 C C . LEU A 1 141 ? 33.00900 23.74400 55.09100 1.000 26.68000 117 LEU A C 1
ATOM 828 O O . LEU A 1 141 ? 33.09500 24.94100 55.40800 1.000 19.75000 117 LEU A O 1
ATOM 833 N N . LEU A 1 142 ? 32.16400 22.90600 55.69900 1.000 20.42000 118 LEU A N 1
ATOM 834 C CA . LEU A 1 142 ? 31.41300 23.36400 56.86800 1.000 23.03000 118 LEU A CA 1
ATOM 835 C C . LEU A 1 142 ? 32.35200 23.88800 57.95400 1.000 26.58000 118 LEU A C 1
ATOM 836 O O . LEU A 1 142 ? 32.11800 24.95600 58.54500 1.000 24.25000 118 LEU A O 1
ATOM 841 N N . ARG A 1 143 ? 33.42900 23.14400 58.22400 1.000 21.51000 119 ARG A N 1
ATOM 842 C CA . ARG A 1 143 ? 34.37500 23.57000 59.25300 1.000 30.62000 119 ARG A CA 1
ATOM 843 C C . ARG A 1 143 ? 35.00500 24.91300 58.90900 1.000 19.70000 119 ARG A C 1
ATOM 844 O O . ARG A 1 143 ? 35.19400 25.76000 59.79000 1.000 27.39000 119 ARG A O 1
ATOM 852 N N . LYS A 1 144 ? 35.33700 25.12600 57.63400 1.000 25.19000 120 LYS A N 1
ATOM 853 C CA . LYS A 1 144 ? 36.02900 26.35400 57.25500 1.000 31.59000 120 LYS A CA 1
ATOM 854 C C . LYS A 1 144 ? 35.09400 27.55500 57.25100 1.000 32.22000 120 LYS A C 1
ATOM 855 O O . LYS A 1 144 ? 35.54200 28.69200 57.45500 1.000 30.39000 120 LYS A O 1
ATOM 861 N N . ILE A 1 145 ? 33.79700 27.34100 57.04400 1.000 23.18000 121 ILE A N 1
ATOM 862 C CA . ILE A 1 145 ? 32.89300 28.48000 57.06000 1.000 25.74000 121 ILE A CA 1
ATOM 863 C C . ILE A 1 145 ? 32.36600 28.79200 58.45800 1.000 22.71000 121 ILE A C 1
ATOM 864 O O . ILE A 1 145 ? 31.91400 29.92100 58.69800 1.000 25.79000 121 ILE A O 1
ATOM 869 N N . TRP A 1 146 ? 32.45200 27.85400 59.40200 1.000 19.60000 122 TRP A N 1
ATOM 870 C CA . TRP A 1 146 ? 31.85500 28.11300 60.71000 1.000 23.23000 122 TRP A CA 1
ATOM 871 C C . TRP A 1 146 ? 32.42600 29.30500 61.49300 1.000 22.64000 122 TRP A C 1
ATOM 872 O O . TRP A 1 146 ? 31.65000 29.89500 62.25800 1.000 25.29000 122 TRP A O 1
ATOM 883 N N . PRO A 1 147 ? 33.71100 29.69100 61.40900 1.000 21.77000 123 PRO A N 1
ATOM 884 C CA . PRO A 1 147 ? 34.14800 30.85300 62.22300 1.000 20.34000 123 PRO A CA 1
ATOM 885 C C . PRO A 1 147 ? 33.33800 32.12000 61.98000 1.000 19.75000 123 PRO A C 1
ATOM 886 O O . PRO A 1 147 ? 32.95700 32.82200 62.93600 1.000 18.65000 123 PRO A O 1
ATOM 890 N N . ILE A 1 148 ? 33.04900 32.42400 60.71400 1.000 21.70000 124 ILE A N 1
ATOM 891 C CA . ILE A 1 148 ? 32.24200 33.60100 60.40500 1.000 20.01000 124 ILE A CA 1
ATOM 892 C C . ILE A 1 148 ? 30.81700 33.41800 60.91200 1.000 19.78000 124 ILE A C 1
ATOM 893 O O . ILE A 1 148 ? 30.20100 34.36200 61.43300 1.000 20.42000 124 ILE A O 1
ATOM 898 N N . MET A 1 149 ? 30.27200 32.21000 60.76000 1.000 19.20000 125 MET A N 1
ATOM 899 C CA . MET A 1 149 ? 28.90700 31.94400 61.20900 1.000 21.13000 125 MET A CA 1
ATOM 900 C C . MET A 1 149 ? 28.78400 32.09100 62.72000 1.000 23.62000 125 MET A C 1
ATOM 901 O O . MET A 1 149 ? 27.80700 32.65500 63.22600 1.000 19.30000 125 MET A O 1
ATOM 906 N N . ALA A 1 150 ? 29.76400 31.57100 63.45700 1.000 19.35000 126 ALA A N 1
ATOM 907 C CA . ALA A 1 150 ? 29.78000 31.72000 64.90500 1.000 17.10000 126 ALA A CA 1
ATOM 908 C C . ALA A 1 150 ? 29.85600 33.18600 65.30300 1.000 17.73000 126 ALA A C 1
ATOM 909 O O . ALA A 1 150 ? 29.22500 33.60400 66.27900 1.000 19.17000 126 ALA A O 1
ATOM 911 N N . SER A 1 151 ? 30.63400 33.98600 64.56500 1.000 19.65000 127 SER A N 1
ATOM 912 C CA . SER A 1 151 ? 30.67800 35.41900 64.85700 1.000 18.41000 127 SER A CA 1
ATOM 913 C C . SER A 1 151 ? 29.31200 36.07800 64.64200 1.000 19.85000 127 SER A C 1
ATOM 914 O O . SER A 1 151 ? 28.88300 36.93000 65.44300 1.000 19.85000 127 SER A O 1
ATOM 917 N N . ASN A 1 152 ? 28.60700 35.68200 63.57000 1.000 17.07000 128 ASN A N 1
ATOM 918 C CA . ASN A 1 152 ? 27.26600 36.21100 63.33400 1.000 17.27000 128 ASN A CA 1
ATOM 919 C C . ASN A 1 152 ? 26.31400 35.82900 64.46300 1.000 15.84000 128 ASN A C 1
ATOM 920 O O . ASN A 1 152 ? 25.49500 36.65000 64.90200 1.000 16.34000 128 ASN A O 1
ATOM 925 N N . TYR A 1 153 ? 26.39300 34.57400 64.92300 1.000 17.56000 129 TYR A N 1
ATOM 926 C CA . TYR A 1 153 ? 25.56700 34.13700 66.04400 1.000 13.66000 129 TYR A CA 1
ATOM 927 C C . TYR A 1 153 ? 25.90300 34.91000 67.31800 1.000 19.42000 129 TYR A C 1
ATOM 928 O O . TYR A 1 153 ? 25.01000 35.27200 68.09100 1.000 17.14000 129 TYR A O 1
ATOM 937 N N . ASP A 1 154 ? 27.19200 35.16500 67.55800 1.000 19.94000 130 ASP A N 1
ATOM 938 C CA . ASP A 1 154 ? 27.57500 35.94900 68.72900 1.000 18.49000 130 ASP A CA 1
ATOM 939 C C . ASP A 1 154 ? 26.94200 37.33200 68.69100 1.000 17.02000 130 ASP A C 1
ATOM 940 O O . ASP A 1 154 ? 26.45900 37.83000 69.71700 1.000 19.46000 130 ASP A O 1
ATOM 945 N N . LYS A 1 155 ? 26.93700 37.96900 67.51500 1.000 16.58000 131 LYS A N 1
ATOM 946 C CA . LYS A 1 155 ? 26.28100 39.27000 67.40300 1.000 20.08000 131 LYS A CA 1
ATOM 947 C C . LYS A 1 155 ? 24.78500 39.15000 67.67100 1.000 16.87000 131 LYS A C 1
ATOM 948 O O . LYS A 1 155 ? 24.20100 39.98000 68.37700 1.000 19.72000 131 LYS A O 1
ATOM 954 N N . LEU A 1 156 ? 24.16000 38.09800 67.13300 1.000 17.08000 132 LEU A N 1
ATOM 955 C CA . LEU A 1 156 ? 22.72700 37.87100 67.31300 1.000 17.87000 132 LEU A CA 1
ATOM 956 C C . LEU A 1 156 ? 22.30800 37.86400 68.78200 1.000 16.02000 132 LEU A C 1
ATOM 957 O O . LEU A 1 156 ? 21.25200 38.40300 69.13400 1.000 14.60000 132 LEU A O 1
ATOM 962 N N . ILE A 1 157 ? 23.11400 37.25300 69.65400 1.000 15.19000 133 ILE A N 1
ATOM 963 C CA . ILE A 1 157 ? 22.70800 37.00100 71.03300 1.000 16.98000 133 ILE A CA 1
ATOM 964 C C . ILE A 1 157 ? 23.29100 38.01600 72.01100 1.000 18.56000 133 ILE A C 1
ATOM 965 O O . ILE A 1 157 ? 23.18300 37.82000 73.22200 1.000 20.46000 133 ILE A O 1
ATOM 970 N N . GLU A 1 158 ? 23.87500 39.10900 71.52200 1.000 19.12000 134 GLU A N 1
ATOM 971 C CA . GLU A 1 158 ? 24.37800 40.13600 72.43000 1.000 20.23000 134 GLU A CA 1
ATOM 972 C C . GLU A 1 158 ? 23.27200 40.66500 73.33800 1.000 21.64000 134 GLU A C 1
ATOM 973 O O . GLU A 1 158 ? 22.16300 40.95300 72.89100 1.000 19.29000 134 GLU A O 1
ATOM 979 N N . GLY A 1 159 ? 23.58400 40.80200 74.63000 1.000 20.87000 135 GLY A N 1
ATOM 980 C CA . GLY A 1 159 ? 22.62900 41.37800 75.55500 1.000 22.54000 135 GLY A CA 1
ATOM 981 C C . GLY A 1 159 ? 21.48800 40.47500 75.95900 1.000 23.61000 135 GLY A C 1
ATOM 982 O O . GLY A 1 159 ? 20.44700 40.97000 76.40700 1.000 24.17000 135 GLY A O 1
ATOM 983 N N . ILE A 1 160 ? 21.64700 39.16200 75.81000 1.000 21.28000 136 ILE A N 1
ATOM 984 C CA . ILE A 1 160 ? 20.60100 38.20300 76.14200 1.000 21.76000 136 ILE A CA 1
ATOM 985 C C . ILE A 1 160 ? 21.16800 37.18300 77.12000 1.000 18.40000 136 ILE A C 1
ATOM 986 O O . ILE A 1 160 ? 22.21500 36.58200 76.85400 1.000 24.41000 136 ILE A O 1
ATOM 991 N N . GLU A 1 161 ? 20.47100 36.98900 78.23700 1.000 25.56000 137 GLU A N 1
ATOM 992 C CA . GLU A 1 161 ? 20.91800 36.05500 79.26200 1.000 28.86000 137 GLU A CA 1
ATOM 993 C C . GLU A 1 161 ? 20.80500 34.61500 78.76700 1.000 27.68000 137 GLU A C 1
ATOM 994 O O . GLU A 1 161 ? 19.83000 34.26600 78.09300 1.000 23.66000 137 GLU A O 1
ATOM 1000 N N . PRO A 1 162 ? 21.75900 33.74500 79.12400 1.000 26.04000 138 PRO A N 1
ATOM 1001 C CA . PRO A 1 162 ? 21.6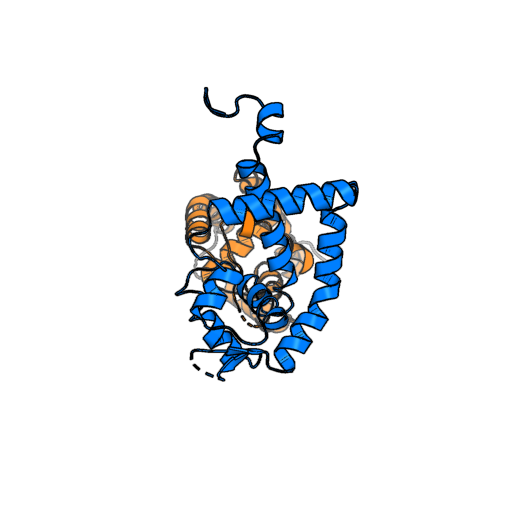6500 32.33600 78.69900 1.000 23.19000 138 PRO A CA 1
ATOM 1002 C C . PRO A 1 162 ? 20.35600 31.65700 79.08600 1.000 24.08000 138 PRO A C 1
ATOM 1003 O O . PRO A 1 162 ? 19.82500 30.85900 78.30100 1.000 26.01000 138 PRO A O 1
ATOM 1007 N N . ASP A 1 163 ? 19.80700 31.96300 80.26800 1.000 23.94000 139 ASP A N 1
ATOM 1008 C CA . ASP A 1 163 ? 18.52400 31.37800 80.65500 1.000 27.75000 139 ASP A CA 1
ATOM 1009 C C . ASP A 1 163 ? 17.40700 31.82700 79.71800 1.000 23.23000 139 ASP A C 1
ATOM 1010 O O . ASP A 1 163 ? 16.49100 31.04900 79.40300 1.000 22.12000 139 ASP A O 1
ATOM 1015 N N . ASP A 1 164 ? 17.46500 33.08200 79.26300 1.000 20.16000 140 ASP A N 1
ATOM 1016 C CA . ASP A 1 164 ? 16.43800 33.58000 78.35300 1.000 19.98000 140 ASP A CA 1
ATOM 1017 C C . ASP A 1 164 ? 16.60100 32.96700 76.97000 1.000 18.47000 140 ASP A C 1
ATOM 1018 O O . ASP A 1 164 ? 15.60300 32.67300 76.30400 1.000 18.58000 140 ASP A O 1
ATOM 1023 N N . ILE A 1 165 ? 17.84400 32.75000 76.53500 1.000 18.10000 141 ILE A N 1
ATOM 1024 C CA . ILE A 1 165 ? 18.08900 31.98800 75.31000 1.000 17.51000 141 ILE A CA 1
ATOM 1025 C C . ILE A 1 165 ? 17.43100 30.61500 75.40100 1.000 19.22000 141 ILE A C 1
ATOM 1026 O O . ILE A 1 165 ? 16.78100 30.14600 74.45200 1.000 18.87000 141 ILE A O 1
ATOM 1031 N N . GLU A 1 166 ? 17.58500 29.94800 76.54900 1.000 21.22000 142 GLU A N 1
ATOM 1032 C CA . GLU A 1 166 ? 17.01600 28.61200 76.70300 1.000 20.02000 142 GLU A CA 1
ATOM 1033 C C . GLU A 1 166 ? 15.49000 28.64000 76.65500 1.000 19.03000 142 GLU A C 1
ATOM 1034 O O . GLU A 1 166 ? 14.86600 27.77800 76.00800 1.000 20.00000 142 GLU A O 1
ATOM 1040 N N . VAL A 1 167 ? 14.86300 29.61700 77.32200 1.000 17.00000 143 VAL A N 1
ATOM 1041 C CA . VAL A 1 167 ? 13.40300 29.72600 77.25700 1.000 18.68000 143 VAL A CA 1
ATOM 1042 C C . VAL A 1 167 ? 12.95600 30.00100 75.82400 1.000 18.09000 143 VAL A C 1
ATOM 1043 O O . VAL A 1 167 ? 11.98600 29.40900 75.32600 1.000 18.33000 143 VAL A O 1
ATOM 1047 N N . CYS A 1 168 ? 13.63900 30.92900 75.15100 1.000 16.10000 144 CYS A N 1
ATOM 1048 C CA . CYS A 1 168 ? 13.26700 31.26600 73.78300 1.000 14.77000 144 CYS A CA 1
ATOM 1049 C C . CYS A 1 168 ? 13.34900 30.03800 72.88600 1.000 16.29000 144 CYS A C 1
ATOM 1050 O O . CYS A 1 168 ? 12.42700 29.76900 72.10500 1.000 14.91000 144 CYS A O 1
ATOM 1053 N N . ALA A 1 169 ? 14.43000 29.26500 73.00400 1.000 15.29000 145 ALA A N 1
ATOM 1054 C CA . ALA A 1 169 ? 14.56400 28.08100 72.16400 1.000 15.84000 145 ALA A CA 1
ATOM 1055 C C . ALA A 1 169 ? 13.49300 27.04600 72.47900 1.000 18.65000 145 ALA A C 1
ATOM 1056 O O . ALA A 1 169 ? 12.95000 26.42100 71.56100 1.000 17.73000 145 ALA A O 1
ATOM 1058 N N . ARG A 1 170 ? 13.16900 26.84900 73.76400 1.000 17.70000 146 ARG A N 1
ATOM 1059 C CA . ARG A 1 170 ? 12.12800 25.88600 74.12400 1.000 15.10000 146 ARG A CA 1
ATOM 1060 C C . ARG A 1 170 ? 10.78200 26.28900 73.54200 1.000 16.13000 146 ARG A C 1
ATOM 1061 O O . ARG A 1 170 ? 10.01900 25.43500 73.05900 1.000 17.10000 146 ARG A O 1
ATOM 1069 N N . VAL A 1 171 ? 10.46900 27.58800 73.59500 1.000 15.39000 147 VAL A N 1
ATOM 1070 C CA . VAL A 1 171 ? 9.22900 28.08900 73.00300 1.000 13.53000 147 VAL A CA 1
ATOM 1071 C C . VAL A 1 171 ? 9.21300 27.83900 71.49700 1.000 13.18000 147 VAL A C 1
ATOM 1072 O O . VAL A 1 171 ? 8.23900 27.30600 70.95300 1.000 15.57000 147 VAL A O 1
ATOM 1076 N N . LEU A 1 172 ? 10.27800 28.24400 70.79600 1.000 14.97000 148 LEU A N 1
ATOM 1077 C CA . LEU A 1 172 ? 10.29900 28.08100 69.34200 1.000 12.23000 148 LEU A CA 1
ATOM 1078 C C . LEU A 1 172 ? 10.24100 26.60500 68.94200 1.000 14.46000 148 LEU A C 1
ATOM 1079 O O . LEU A 1 172 ? 9.59800 26.24500 67.94500 1.000 14.02000 148 LEU A O 1
ATOM 1084 N N . ALA A 1 173 ? 10.90800 25.73600 69.71100 1.000 14.85000 149 ALA A N 1
ATOM 1085 C CA . ALA A 1 173 ? 10.86800 24.30700 69.42200 1.000 13.39000 149 ALA A CA 1
ATOM 1086 C C . ALA A 1 173 ? 9.46000 23.74600 69.58500 1.000 15.35000 149 ALA A C 1
ATOM 1087 O O . ALA A 1 173 ? 8.99900 22.95200 68.74900 1.000 16.54000 149 ALA A O 1
ATOM 1089 N N . ARG A 1 174 ? 8.73300 24.17200 70.62700 1.000 14.62000 150 ARG A N 1
ATOM 1090 C CA . ARG A 1 174 ? 7.34200 23.72800 70.73200 1.000 15.92000 150 ARG A CA 1
ATOM 1091 C C . ARG A 1 174 ? 6.48500 24.29500 69.60800 1.000 18.53000 150 ARG A C 1
ATOM 1092 O O . ARG A 1 174 ? 5.59600 23.60900 69.09800 1.000 18.30000 150 ARG A O 1
ATOM 1100 N N . MET A 1 175 ? 6.71500 25.55200 69.21700 1.000 14.18000 151 MET A N 1
ATOM 1101 C CA . MET A 1 175 ? 5.96900 26.10300 68.08800 1.000 14.12000 151 MET A CA 1
ATOM 1102 C C . MET A 1 175 ? 6.20200 25.28200 66.81900 1.000 15.55000 151 MET A C 1
ATOM 1103 O O . MET A 1 175 ? 5.26100 25.02200 66.05600 1.000 14.33000 151 MET A O 1
ATOM 1108 N N . VAL A 1 176 ? 7.45200 24.86200 66.58700 1.000 13.86000 152 VAL A N 1
ATOM 1109 C CA . VAL A 1 176 ? 7.74300 23.98600 65.44600 1.000 15.18000 152 VAL A CA 1
ATOM 1110 C C . VAL A 1 176 ? 6.94300 22.69100 65.55300 1.000 17.00000 152 VAL A C 1
ATOM 1111 O O . VAL A 1 176 ? 6.35300 22.22600 64.57000 1.000 16.25000 152 VAL A O 1
ATOM 1115 N N . GLU A 1 177 ? 6.86700 22.11700 66.75900 1.000 14.94000 153 GLU A N 1
ATOM 1116 C CA . GLU A 1 177 ? 6.07000 20.89400 66.92800 1.000 16.61000 153 GLU A CA 1
ATOM 1117 C C . GLU A 1 177 ? 4.59500 21.14600 66.64700 1.000 18.79000 153 GLU A C 1
ATOM 1118 O O . GLU A 1 177 ? 3.88700 20.28100 66.10100 1.000 17.21000 153 GLU A O 1
ATOM 1124 N N . ASN A 1 178 ? 4.11300 22.32900 67.01100 1.000 15.55000 154 ASN A N 1
ATOM 1125 C CA . ASN A 1 178 ? 2.69900 22.63400 66.83100 1.000 16.15000 154 ASN A CA 1
ATOM 1126 C C . ASN A 1 178 ? 2.33200 22.74600 65.35800 1.000 17.53000 154 ASN A C 1
ATOM 1127 O O . ASN A 1 178 ? 1.21700 22.36900 64.96900 1.000 20.47000 154 ASN A O 1
ATOM 1132 N N . ILE A 1 179 ? 3.21000 23.30100 64.52100 1.000 14.92000 155 ILE A N 1
ATOM 1133 C CA . ILE A 1 179 ? 2.79500 23.58800 63.14800 1.000 17.00000 155 ILE A CA 1
ATOM 1134 C C . ILE A 1 179 ? 3.50500 22.76200 62.08100 1.000 15.53000 155 ILE A C 1
ATOM 1135 O O . ILE A 1 179 ? 3.07600 22.80600 60.91500 1.000 16.91000 155 ILE A O 1
ATOM 1140 N N . ARG A 1 180 ? 4.52800 21.97900 62.40700 1.000 13.95000 156 ARG A N 1
ATOM 1141 C CA . ARG A 1 180 ? 5.23500 21.26400 61.35000 1.000 15.39000 156 ARG A CA 1
ATOM 1142 C C . ARG A 1 180 ? 4.33200 20.25000 60.64800 1.000 18.70000 156 ARG A C 1
ATOM 1143 O O . ARG A 1 180 ? 3.48600 19.59100 61.26500 1.000 19.51000 156 ARG A O 1
ATOM 1151 N N . GLN A 1 181 ? 4.51400 20.14000 59.33400 1.000 18.16000 157 GLN A N 1
ATOM 1152 C CA . GLN A 1 181 ? 3.80500 19.13000 58.56000 1.000 17.29000 157 GLN A CA 1
ATOM 1153 C C . GLN A 1 181 ? 4.53500 17.80000 58.52800 1.000 22.99000 157 GLN A C 1
ATOM 1154 O O . GLN A 1 181 ? 3.92100 16.77000 58.23100 1.000 24.20000 157 GLN A O 1
ATOM 1160 N N . ASN A 1 182 ? 5.81300 17.79300 58.87200 1.000 17.97000 158 ASN A N 1
ATOM 1161 C CA . ASN A 1 182 ? 6.65100 16.60700 58.82800 1.000 18.74000 158 ASN A CA 1
ATOM 1162 C C . ASN A 1 182 ? 7.23000 16.36500 60.21100 1.000 21.95000 158 ASN A C 1
ATOM 1163 O O . ASN A 1 182 ? 7.85400 17.26200 60.78800 1.000 23.42000 158 ASN A O 1
ATOM 1168 N N . GLN A 1 183 ? 7.03200 15.15700 60.73800 1.000 23.74000 159 GLN A N 1
ATOM 1169 C CA . GLN A 1 183 ? 7.34800 14.87000 62.13900 1.000 22.98000 159 GLN A CA 1
ATOM 1170 C C . GLN A 1 183 ? 8.81300 14.45900 62.30700 1.000 34.86000 159 GLN A C 1
ATOM 1171 O O . GLN A 1 183 ? 9.14000 13.37400 62.79100 1.000 35.89000 159 GLN A O 1
ATOM 1177 N N . ILE A 1 184 ? 9.70100 15.36100 61.90200 1.000 26.72000 160 ILE A N 1
ATOM 1178 C CA . ILE A 1 184 ? 11.13100 15.18600 62.10100 1.000 25.83000 160 ILE A CA 1
ATOM 1179 C C . ILE A 1 184 ? 11.73200 16.53200 62.45000 1.000 25.01000 160 ILE A C 1
ATOM 1180 O O . ILE A 1 184 ? 11.07400 17.55800 62.26400 1.000 22.56000 160 ILE A O 1
ATOM 1186 N N . GLY B 1 36 ? 55.89700 67.52100 25.88200 1.000 55.93000 12 GLY B N 1
ATOM 1187 C CA . GLY B 1 36 ? 55.50100 68.72200 26.60800 1.000 41.77000 12 GLY B CA 1
ATOM 1188 C C . GLY B 1 36 ? 53.99000 68.73000 26.87600 1.000 33.09000 12 GLY B C 1
ATOM 1189 O O . GLY B 1 36 ? 53.21000 68.25800 26.04700 1.000 33.17000 12 GLY B O 1
ATOM 1190 N N . PRO B 1 37 ? 53.58200 69.25400 28.03000 1.000 37.29000 13 PRO B N 1
ATOM 1191 C CA . PRO B 1 37 ? 52.15400 69.27500 28.37300 1.000 38.42000 13 PRO B CA 1
ATOM 1192 C C . PRO B 1 37 ? 51.38600 70.16600 27.41700 1.000 39.59000 13 PRO B C 1
ATOM 1193 O O . PRO B 1 37 ? 51.97700 71.06500 26.79700 1.000 36.80000 13 PRO B O 1
ATOM 1197 N N . PRO B 1 38 ? 50.06700 69.93300 27.24800 1.000 40.17000 14 PRO B N 1
ATOM 1198 C CA . PRO B 1 38 ? 49.23300 70.91600 26.54400 1.000 28.12000 14 PRO B CA 1
ATOM 1199 C C . PRO B 1 38 ? 49.54700 72.29900 27.07200 1.000 23.60000 14 PRO B C 1
ATOM 1200 O O . PRO B 1 38 ? 49.52400 72.52000 28.28300 1.000 32.15000 14 PRO B O 1
ATOM 1204 N N . ARG B 1 39 ? 49.90300 73.21700 26.17900 1.000 30.03000 15 ARG B N 1
ATOM 1205 C CA . ARG B 1 39 ? 50.42000 74.52500 26.55900 1.000 29.76000 15 ARG B CA 1
ATOM 1206 C C . ARG B 1 39 ? 49.41900 75.64500 26.35600 1.000 29.61000 15 ARG B C 1
ATOM 1207 O O . ARG B 1 39 ? 49.48500 76.66600 27.04800 1.000 33.35000 15 ARG B O 1
ATOM 1215 N N . THR B 1 40 ? 48.50800 75.42400 25.44700 1.000 25.18000 16 THR B N 1
ATOM 1216 C CA . THR B 1 40 ? 47.56800 76.49400 25.12000 1.000 31.95000 16 THR B CA 1
ATOM 1217 C C . THR B 1 40 ? 46.15000 76.02100 25.35500 1.000 29.73000 16 THR B C 1
ATOM 1218 O O . THR B 1 40 ? 45.93800 74.86300 25.55400 1.000 24.18000 16 THR B O 1
ATOM 1222 N N . ARG B 1 41 ? 45.23500 76.96200 25.31300 1.000 26.83000 17 ARG B N 1
ATOM 1223 C CA . ARG B 1 41 ? 43.80500 76.69300 25.49100 1.000 29.35000 17 ARG B CA 1
ATOM 1224 C C . ARG B 1 41 ? 43.34100 75.79000 24.35200 1.000 31.59000 17 ARG B C 1
ATOM 1225 O O . ARG B 1 41 ? 42.64400 74.87000 24.59700 1.000 30.14000 17 ARG B O 1
ATOM 1233 N N . ASP B 1 42 ? 43.79000 76.04600 23.13400 1.000 25.58000 18 ASP B N 1
ATOM 1234 C CA . ASP B 1 42 ? 43.34100 75.22500 21.99000 1.000 31.23000 18 ASP B CA 1
ATOM 1235 C C . ASP B 1 42 ? 43.81100 73.78700 22.18800 1.000 26.75000 18 ASP B C 1
ATOM 1236 O O . ASP B 1 42 ? 43.06300 72.91000 21.92600 1.000 29.14000 18 ASP B O 1
ATOM 1241 N N . GLN B 1 43 ? 45.03300 73.58800 22.63000 1.000 24.42000 19 GLN B N 1
ATOM 1242 C CA . GLN B 1 43 ? 45.55900 72.25500 22.88200 1.000 23.87000 19 GLN B CA 1
ATOM 1243 C C . GLN B 1 43 ? 44.75600 71.55500 23.97200 1.000 28.77000 19 GLN B C 1
ATOM 1244 O O . GLN B 1 43 ? 44.36100 70.39600 23.80900 1.000 26.43000 19 GLN B O 1
ATOM 1250 N N . LEU B 1 44 ? 44.47300 72.25800 25.07800 1.000 22.10000 20 LEU B N 1
ATOM 1251 C CA . LEU B 1 44 ? 43.66900 71.66100 26.14500 1.000 21.97000 20 LEU B CA 1
ATOM 1252 C C . LEU B 1 44 ? 42.30700 71.23000 25.62500 1.000 24.97000 20 LEU B C 1
ATOM 1253 O O . LEU B 1 44 ? 41.78300 70.17100 26.00600 1.000 23.05000 20 LEU B O 1
ATOM 1258 N N . GLN B 1 45 ? 41.72100 72.04800 24.75300 1.000 23.65000 21 GLN B N 1
ATOM 1259 C CA . GLN B 1 45 ? 40.40500 71.77800 24.19800 1.000 32.71000 21 GLN B CA 1
ATOM 1260 C C . GLN B 1 45 ? 40.39700 70.54300 23.31600 1.000 28.48000 21 GLN B C 1
ATOM 1261 O O . GLN B 1 45 ? 39.32800 69.95500 23.10000 1.000 37.58000 21 GLN B O 1
ATOM 1267 N N . THR B 1 46 ? 41.55200 70.14300 22.79400 1.000 28.54000 22 THR B N 1
ATOM 1268 C CA . THR B 1 46 ? 41.65300 68.90800 22.02600 1.000 31.66000 22 THR B CA 1
ATOM 1269 C C . THR B 1 46 ? 42.24500 67.73400 22.81400 1.000 31.00000 22 THR B C 1
ATOM 1270 O O . THR B 1 46 ? 42.48300 66.67300 22.22900 1.000 31.29000 22 THR B O 1
ATOM 1274 N N . TYR B 1 47 ? 42.50100 67.89100 24.11400 1.000 21.20000 23 TYR B N 1
ATOM 1275 C CA . TYR B 1 47 ? 43.23000 66.88500 24.88800 1.000 20.75000 23 TYR B CA 1
ATOM 1276 C C . TYR B 1 47 ? 42.24700 65.88500 25.48700 1.000 18.74000 23 TYR B C 1
ATOM 1277 O O . TYR B 1 47 ? 41.52800 66.19900 26.44300 1.000 15.76000 23 TYR B O 1
ATOM 1286 N N . ILE B 1 48 ? 42.24500 64.66200 24.95300 1.000 16.96000 24 ILE B N 1
ATOM 1287 C CA . ILE B 1 48 ? 41.16500 63.72100 25.26500 1.000 13.94000 24 ILE B CA 1
ATOM 1288 C C . ILE B 1 48 ? 41.09900 63.38300 26.75100 1.000 15.87000 24 ILE B C 1
ATOM 1289 O O . ILE B 1 48 ? 39.98800 63.31600 27.28200 1.000 14.60000 24 ILE B O 1
ATOM 1294 N N . PRO B 1 49 ? 42.20800 63.18100 27.48400 1.000 15.02000 25 PRO B N 1
ATOM 1295 C CA . PRO B 1 49 ? 42.05000 62.88000 28.92600 1.000 15.52000 25 PRO B CA 1
ATOM 1296 C C . PRO B 1 49 ? 41.38500 63.99800 29.72000 1.000 16.06000 25 PRO B C 1
ATOM 1297 O O . PRO B 1 49 ? 40.56700 63.71400 30.61100 1.000 16.35000 25 PRO B O 1
ATOM 1301 N N . TYR B 1 50 ? 41.68800 65.26200 29.40700 1.000 14.96000 26 TYR B N 1
ATOM 1302 C CA . TYR B 1 50 ? 40.97000 66.36500 30.03600 1.000 15.83000 26 TYR B CA 1
ATOM 1303 C C . TYR B 1 50 ? 39.48700 66.27300 29.72900 1.000 15.25000 26 TYR B C 1
ATOM 1304 O O . TYR B 1 50 ? 38.63100 66.40700 30.62500 1.000 14.04000 26 TYR B O 1
ATOM 1313 N N . LEU B 1 51 ? 39.16900 66.02700 28.46300 1.000 13.58000 27 LEU B N 1
ATOM 1314 C CA . LEU B 1 51 ? 37.77800 66.00100 28.04300 1.000 14.16000 27 LEU B CA 1
ATOM 1315 C C . LEU B 1 51 ? 37.02300 64.85500 28.70200 1.000 15.08000 27 LEU B C 1
ATOM 1316 O O . LEU B 1 51 ? 35.90700 65.05200 29.19300 1.000 14.49000 27 LEU B O 1
ATOM 1321 N N . PHE B 1 52 ? 37.59500 63.63300 28.71800 1.000 12.64000 28 PHE B N 1
ATOM 1322 C CA . PHE B 1 52 ? 36.79100 62.54800 29.27600 1.000 13.64000 28 PHE B CA 1
ATOM 1323 C C . PHE B 1 52 ? 36.68600 62.66200 30.78900 1.000 15.86000 28 PHE B C 1
ATOM 1324 O O . PHE B 1 52 ? 35.66700 62.25700 31.35400 1.000 14.27000 28 PHE B O 1
ATOM 1332 N N . ASN B 1 53 ? 37.64900 63.31400 31.45000 1.000 13.91000 29 ASN B N 1
ATOM 1333 C CA . ASN B 1 53 ? 37.46800 63.57500 32.87800 1.000 12.70000 29 ASN B CA 1
ATOM 1334 C C . ASN B 1 53 ? 36.39300 64.62900 33.14500 1.000 15.75000 29 ASN B C 1
ATOM 1335 O O . ASN B 1 53 ? 35.54500 64.45200 34.03400 1.000 15.22000 29 ASN B O 1
ATOM 1340 N N . ARG B 1 54 ? 36.44500 65.76600 32.44400 1.000 13.94000 30 ARG B N 1
ATOM 1341 C CA . ARG B 1 54 ? 35.42300 66.79500 32.66800 1.000 14.85000 30 ARG B CA 1
ATOM 1342 C C . ARG B 1 54 ? 34.02700 66.24800 32.35900 1.000 15.57000 30 ARG B C 1
ATOM 1343 O O . ARG B 1 54 ? 33.04800 66.51000 33.09800 1.000 15.58000 30 ARG B O 1
ATOM 1351 N N A LEU B 1 55 ? 33.91500 65.46000 31.28600 0.570 14.88000 31 LEU B N 1
ATOM 1352 N N B LEU B 1 55 ? 33.92300 65.44000 31.30100 0.430 14.89000 31 LEU B N 1
ATOM 1353 C CA A LEU B 1 55 ? 32.64000 64.84800 30.92600 0.570 14.76000 31 LEU B CA 1
ATOM 1354 C CA B LEU B 1 55 ? 32.64200 64.86200 30.91500 0.430 14.77000 31 LEU B CA 1
ATOM 1355 C C A LEU B 1 55 ? 32.16400 63.88000 31.99200 0.570 15.00000 31 LEU B C 1
ATOM 1356 C C B LEU B 1 55 ? 32.15000 63.85100 31.94400 0.430 15.01000 31 LEU B C 1
ATOM 1357 O O A LEU B 1 55 ? 31.00600 63.93300 32.42100 0.570 16.50000 31 LEU B O 1
ATOM 1358 O O B LEU B 1 55 ? 30.97800 63.88000 32.34000 0.430 16.57000 31 LEU B O 1
ATOM 1367 N N . ALA B 1 56 ? 33.01700 62.92200 32.37100 1.000 15.16000 32 ALA B N 1
ATOM 1368 C CA . ALA B 1 56 ? 32.58700 61.90600 33.32300 1.000 13.79000 32 ALA B CA 1
ATOM 1369 C C . ALA B 1 56 ? 32.13000 62.54700 34.61700 1.000 13.78000 32 ALA B C 1
ATOM 1370 O O . ALA B 1 56 ? 31.10100 62.16100 35.17800 1.000 15.80000 32 ALA B O 1
ATOM 1372 N N . ASN B 1 57 ? 32.84500 63.57600 35.06400 1.000 15.93000 33 ASN B N 1
ATOM 1373 C CA . ASN B 1 57 ? 32.47200 64.23300 36.30700 1.000 13.66000 33 ASN B CA 1
ATOM 1374 C C . ASN B 1 57 ? 31.07700 64.83200 36.22300 1.000 14.20000 33 ASN B C 1
ATOM 1375 O O . ASN B 1 57 ? 30.23300 64.57000 37.09400 1.000 15.02000 33 ASN B O 1
ATOM 1380 N N . ARG B 1 58 ? 30.81300 65.63600 35.17900 1.000 14.41000 34 ARG B N 1
ATOM 1381 C CA . ARG B 1 58 ? 29.50600 66.30100 35.12000 1.000 12.64000 34 ARG B CA 1
ATOM 1382 C C . ARG B 1 58 ? 28.39100 65.30500 34.82600 1.000 15.20000 34 ARG B C 1
ATOM 1383 O O . ARG B 1 58 ? 27.31100 65.38200 35.42600 1.000 15.93000 34 ARG B O 1
ATOM 1391 N N . TRP B 1 59 ? 28.63000 64.35100 33.92000 1.000 14.74000 35 TRP B N 1
ATOM 1392 C CA . TRP B 1 59 ? 27.61900 63.33800 33.63400 1.000 13.27000 35 TRP B CA 1
ATOM 1393 C C . TRP B 1 59 ? 27.24300 62.57600 34.89000 1.000 12.47000 35 TRP B C 1
ATOM 1394 O O . TRP B 1 59 ? 26.05700 62.34300 35.15800 1.000 15.96000 35 TRP B O 1
ATOM 1405 N N . ASN B 1 60 ? 28.24100 62.17400 35.68700 1.000 14.39000 36 ASN B N 1
ATOM 1406 C CA . ASN B 1 60 ? 27.93900 61.38300 36.86500 1.000 13.61000 36 ASN B CA 1
ATOM 1407 C C . ASN B 1 60 ? 27.23800 62.21900 37.92300 1.000 13.57000 36 ASN B C 1
ATOM 1408 O O . ASN B 1 60 ? 26.32200 61.72400 38.59000 1.000 16.38000 36 ASN B O 1
ATOM 1413 N N . LEU B 1 61 ? 27.63900 63.48900 38.08500 1.000 14.65000 37 LEU B N 1
ATOM 1414 C CA . LEU B 1 61 ? 26.95500 64.34900 39.05600 1.000 17.95000 37 LEU B CA 1
ATOM 1415 C C . LEU B 1 61 ? 25.49300 64.55700 38.67700 1.000 17.71000 37 LEU B C 1
ATOM 1416 O O . LEU B 1 61 ? 24.59700 64.44200 39.53200 1.000 17.20000 37 LEU B O 1
ATOM 1421 N N . ASP B 1 62 ? 25.23900 64.87800 37.40000 1.000 15.00000 38 ASP B N 1
ATOM 1422 C CA . ASP B 1 62 ? 23.86800 65.01700 36.89400 1.000 13.89000 38 ASP B CA 1
ATOM 1423 C C . ASP B 1 62 ? 23.07900 63.73600 37.08300 1.000 18.21000 38 ASP B C 1
ATOM 1424 O O . ASP B 1 62 ? 21.89900 63.76800 37.45900 1.000 16.91000 38 ASP B O 1
ATOM 1429 N N . GLN B 1 63 ? 23.69800 62.59700 36.78100 1.000 15.50000 39 GLN B N 1
ATOM 1430 C CA . GLN B 1 63 ? 22.99200 61.33000 36.87100 1.000 15.29000 39 GLN B CA 1
ATOM 1431 C C . GLN B 1 63 ? 22.58600 61.03400 38.30400 1.000 16.22000 39 GLN B C 1
ATOM 1432 O O . GLN B 1 63 ? 21.45300 60.60500 38.56200 1.000 18.00000 39 GLN B O 1
ATOM 1438 N N . ASN B 1 64 ? 23.49800 61.25300 39.25400 1.000 17.33000 40 ASN B N 1
ATOM 1439 C CA . ASN B 1 64 ? 23.17100 61.02900 40.65400 1.000 16.21000 40 ASN B CA 1
ATOM 1440 C C . ASN B 1 64 ? 22.05000 61.95700 41.11000 1.000 19.18000 40 ASN B C 1
ATOM 1441 O O . ASN B 1 64 ? 21.14200 61.53300 41.84100 1.000 21.14000 40 ASN B O 1
ATOM 1446 N N . ARG B 1 65 ? 22.08900 63.22300 40.67900 1.000 17.68000 41 ARG B N 1
ATOM 1447 C CA . ARG B 1 65 ? 21.03200 64.16400 41.04400 1.000 16.68000 41 ARG B CA 1
ATOM 1448 C C . ARG B 1 65 ? 19.68600 63.70800 40.49400 1.000 25.83000 41 ARG B C 1
ATOM 1449 O O . ARG B 1 65 ? 18.68000 63.68100 41.21700 1.000 23.48000 41 ARG B O 1
ATOM 1457 N N . ASP B 1 66 ? 19.65500 63.29900 39.22300 1.000 17.36000 42 ASP B N 1
ATOM 1458 C CA . ASP B 1 66 ? 18.38000 62.95400 38.59700 1.000 20.04000 42 ASP B CA 1
ATOM 1459 C C . ASP B 1 66 ? 17.82400 61.63400 39.12100 1.000 24.13000 42 ASP B C 1
ATOM 1460 O O . ASP B 1 66 ? 16.60100 61.47500 39.20600 1.000 32.10000 42 ASP B O 1
ATOM 1465 N N . LEU B 1 67 ? 18.69000 60.68000 39.47000 1.000 21.24000 43 LEU B N 1
ATOM 1466 C CA . LEU B 1 67 ? 18.25200 59.41000 40.04200 1.000 22.62000 43 LEU B CA 1
ATOM 1467 C C . LEU B 1 67 ? 17.89100 59.50600 41.51900 1.000 29.53000 43 LEU B C 1
ATOM 1468 O O . LEU B 1 67 ? 17.13300 58.66000 42.00800 1.000 26.40000 43 LEU B O 1
ATOM 1473 N N . SER B 1 68 ? 18.41800 60.50500 42.23800 1.000 26.47000 44 SER B N 1
ATOM 1474 C CA A SER B 1 68 ? 18.20300 60.58300 43.68200 0.560 25.23000 44 SER B CA 1
ATOM 1475 C CA B SER B 1 68 ? 18.20400 60.57000 43.68100 0.440 25.28000 44 SER B CA 1
ATOM 1476 C C . SER B 1 68 ? 16.72500 60.58500 44.04500 1.000 35.63000 44 SER B C 1
ATOM 1477 O O . SER B 1 68 ? 16.33900 60.06200 45.09700 1.000 32.01000 44 SER B O 1
ATOM 1482 N N A ASP B 1 69 ? 15.88500 61.16700 43.19200 0.510 35.14000 45 ASP B N 1
ATOM 1483 N N B ASP B 1 69 ? 15.87600 61.16900 43.20000 0.490 35.14000 45 ASP B N 1
ATOM 1484 C CA A ASP B 1 69 ? 14.45300 61.20600 43.45500 0.510 38.26000 45 ASP B CA 1
ATOM 1485 C CA B ASP B 1 69 ? 14.45300 61.17700 43.52200 0.490 38.25000 45 ASP B CA 1
ATOM 1486 C C A ASP B 1 69 ? 13.81200 59.82600 43.37600 0.510 37.56000 45 ASP B C 1
ATOM 1487 C C B ASP B 1 69 ? 13.85200 59.77900 43.46000 0.490 37.53000 45 ASP B C 1
ATOM 1488 O O A ASP B 1 69 ? 12.76300 59.60600 43.99000 0.510 42.11000 45 ASP B O 1
ATOM 1489 O O B ASP B 1 69 ? 12.86900 59.49700 44.15600 0.490 41.99000 45 ASP B O 1
ATOM 1498 N N . HIS B 1 70 ? 14.42500 58.89100 42.65200 1.000 33.13000 46 HIS B N 1
ATOM 1499 C CA . HIS B 1 70 ? 13.92100 57.53400 42.51900 1.000 35.61000 46 HIS B CA 1
ATOM 1500 C C . HIS B 1 70 ? 14.61600 56.55000 43.45700 1.000 34.07000 46 HIS B C 1
ATOM 1501 O O . HIS B 1 70 ? 14.57700 55.34200 43.21200 1.000 41.82000 46 HIS B O 1
ATOM 1508 N N . GLY B 1 71 ? 15.24200 57.04200 44.52600 1.000 32.09000 47 GLY B N 1
ATOM 1509 C CA . GLY B 1 71 ? 15.86400 56.16400 45.50000 1.000 32.59000 47 GLY B CA 1
ATOM 1510 C C . GLY B 1 71 ? 17.03500 55.37600 44.96800 1.000 37.46000 47 GLY B C 1
ATOM 1511 O O . GLY B 1 71 ? 17.40100 54.35200 45.55100 1.000 41.48000 47 GLY B O 1
ATOM 1512 N N . ILE B 1 72 ? 17.64100 55.83900 43.87700 1.000 26.65000 48 ILE B N 1
ATOM 1513 C CA . ILE B 1 72 ? 18.69300 55.13600 43.15700 1.000 30.50000 48 ILE B CA 1
ATOM 1514 C C . ILE B 1 72 ? 19.94700 55.99300 43.22500 1.000 28.35000 48 ILE B C 1
ATOM 1515 O O . ILE B 1 72 ? 19.86200 57.21200 43.39400 1.000 32.95000 48 ILE B O 1
ATOM 1520 N N . ASN B 1 73 ? 21.11500 55.36100 43.11200 1.000 27.20000 49 ASN B N 1
ATOM 1521 C CA . ASN B 1 73 ? 22.34600 56.11700 42.92200 1.000 21.58000 49 ASN B CA 1
ATOM 1522 C C . ASN B 1 73 ? 23.03500 55.66600 41.64300 1.000 23.34000 49 ASN B C 1
ATOM 1523 O O . ASN B 1 73 ? 22.58700 54.74000 40.95900 1.000 23.89000 49 ASN B O 1
ATOM 1528 N N . ASN B 1 74 ? 24.14000 56.34900 41.33500 1.000 25.21000 50 ASN B N 1
ATOM 1529 C CA . ASN B 1 74 ? 24.96200 56.00900 40.18000 1.000 30.22000 50 ASN B CA 1
ATOM 1530 C C . ASN B 1 74 ? 25.30700 54.52700 40.15200 1.000 28.56000 50 ASN B C 1
ATOM 1531 O O . ASN B 1 74 ? 25.17100 53.86600 39.11800 1.000 22.54000 50 ASN B O 1
ATOM 1536 N N . VAL B 1 75 ? 25.77500 53.99000 41.28100 1.000 20.73000 51 VAL B N 1
ATOM 1537 C CA . VAL B 1 75 ? 26.27900 52.61900 41.26900 1.000 19.77000 51 VAL B CA 1
ATOM 1538 C C . VAL B 1 75 ? 25.13900 51.62300 41.08600 1.000 18.11000 51 VAL B C 1
ATOM 1539 O O . VAL B 1 75 ? 25.26800 50.66400 40.32200 1.000 19.20000 51 VAL B O 1
ATOM 1543 N N . VAL B 1 76 ? 24.00800 51.82500 41.76800 1.000 18.83000 52 VAL B N 1
ATOM 1544 C CA . VAL B 1 76 ? 22.87300 50.91900 41.58300 1.000 20.52000 52 VAL B CA 1
ATOM 1545 C C . VAL B 1 76 ? 22.38200 50.98200 40.14700 1.000 18.61000 52 VAL B C 1
ATOM 1546 O O . VAL B 1 76 ? 22.12600 49.95300 39.51300 1.000 17.53000 52 VAL B O 1
ATOM 1550 N N . PHE B 1 77 ? 22.24900 52.19600 39.61300 1.000 21.36000 53 PHE B N 1
ATOM 1551 C CA . PHE B 1 77 ? 21.77000 52.34700 38.24400 1.000 20.29000 53 PHE B CA 1
ATOM 1552 C C . PHE B 1 77 ? 22.71000 51.67900 37.24700 1.000 18.84000 53 PHE B C 1
ATOM 1553 O O . PHE B 1 77 ? 22.26200 50.97400 36.33900 1.000 19.56000 53 PHE B O 1
ATOM 1561 N N . ARG B 1 78 ? 24.02700 51.89300 37.39700 1.000 18.40000 54 ARG B N 1
ATOM 1562 C CA . ARG B 1 78 ? 24.98500 51.30400 36.46900 1.000 17.25000 54 ARG B CA 1
ATOM 1563 C C . ARG B 1 78 ? 25.08600 49.79800 36.66300 1.000 15.00000 54 ARG B C 1
ATOM 1564 O O . ARG B 1 78 ? 25.37800 49.06900 35.71100 1.000 18.22000 54 ARG B O 1
ATOM 1572 N N . THR B 1 79 ? 24.83500 49.31600 37.88600 1.000 15.52000 55 THR B N 1
ATOM 1573 C CA . THR B 1 79 ? 24.77400 47.87700 38.12200 1.000 15.28000 55 THR B CA 1
ATOM 1574 C C . THR B 1 79 ? 23.57200 47.27200 37.41400 1.000 15.33000 55 THR B C 1
ATOM 1575 O O . THR B 1 79 ? 23.69800 46.24300 36.75200 1.000 14.56000 55 THR B O 1
ATOM 1579 N N . LEU B 1 80 ? 22.40100 47.90700 37.54600 1.000 16.14000 56 LEU B N 1
ATOM 1580 C CA . LEU B 1 80 ? 21.24000 47.48100 36.77100 1.000 14.55000 56 LEU B CA 1
ATOM 1581 C C . LEU B 1 80 ? 21.56500 47.48200 35.29500 1.000 16.55000 56 LEU B C 1
ATOM 1582 O O . LEU B 1 80 ? 21.19400 46.55500 34.57300 1.000 15.18000 56 LEU B O 1
ATOM 1587 N N . SER B 1 81 ? 22.26500 48.52600 34.83800 1.000 16.43000 57 SER B N 1
ATOM 1588 C CA . SER B 1 81 ? 22.53100 48.69900 33.41900 1.000 16.21000 57 SER B CA 1
ATOM 1589 C C . SER B 1 81 ? 23.42900 47.59400 32.88900 1.000 15.09000 57 SER B C 1
ATOM 1590 O O . SER B 1 81 ? 23.20700 47.08200 31.78600 1.000 20.32000 57 SER B O 1
ATOM 1593 N N . VAL B 1 82 ? 24.45300 47.19200 33.65400 1.000 15.12000 58 VAL B N 1
ATOM 1594 C CA . VAL B 1 82 ? 25.32800 46.15700 33.11600 1.000 15.52000 58 VAL B CA 1
ATOM 1595 C C . VAL B 1 82 ? 24.75300 44.75700 33.32500 1.000 16.62000 58 VAL B C 1
ATOM 1596 O O . VAL B 1 82 ? 25.01400 43.85200 32.52700 1.000 18.11000 58 VAL B O 1
ATOM 1600 N N . LEU B 1 83 ? 23.95200 44.53900 34.37300 1.000 14.13000 59 LEU B N 1
ATOM 1601 C CA . LEU B 1 83 ? 2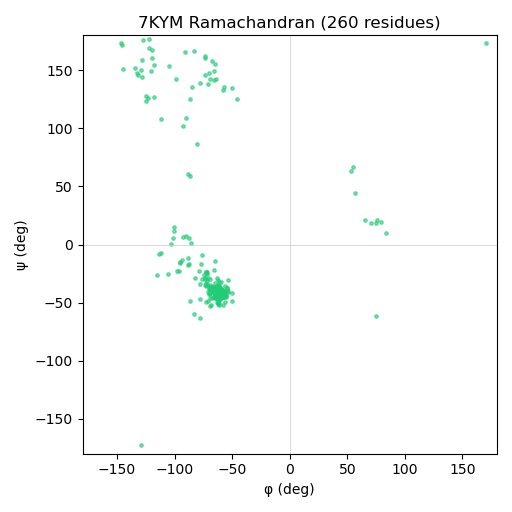3.24900 43.26900 34.47300 1.000 17.90000 59 LEU B CA 1
ATOM 1602 C C . LEU B 1 83 ? 22.11800 43.15900 33.45000 1.000 15.74000 59 LEU B C 1
ATOM 1603 O O . LEU B 1 83 ? 21.74500 42.04200 33.09200 1.000 17.37000 59 LEU B O 1
ATOM 1608 N N . PHE B 1 84 ? 21.59000 44.29000 32.96700 1.000 16.02000 60 PHE B N 1
ATOM 1609 C CA . PHE B 1 84 ? 20.62000 44.28900 31.86700 1.000 16.50000 60 PHE B CA 1
ATOM 1610 C C . PHE B 1 84 ? 21.25000 43.71000 30.61200 1.000 18.84000 60 PHE B C 1
ATOM 1611 O O . PHE B 1 84 ? 20.56800 43.07700 29.79200 1.000 17.62000 60 PHE B O 1
ATOM 1619 N N . ILE B 1 85 ? 22.55800 43.88500 30.46300 1.000 16.96000 61 ILE B N 1
ATOM 1620 C CA . ILE B 1 85 ? 23.27300 43.33500 29.32400 1.000 16.61000 61 ILE B CA 1
ATOM 1621 C C . ILE B 1 85 ? 23.72300 41.91000 29.58300 1.000 15.98000 61 ILE B C 1
ATOM 1622 O O . ILE B 1 85 ? 23.50900 41.02200 28.75600 1.000 20.36000 61 ILE B O 1
ATOM 1627 N N . TYR B 1 86 ? 24.35700 41.66300 30.73600 1.000 15.64000 62 TYR B N 1
ATOM 1628 C CA . TYR B 1 86 ? 25.02200 40.39300 30.98700 1.000 14.91000 62 TYR B CA 1
ATOM 1629 C C . TYR B 1 86 ? 24.18200 39.37400 31.75400 1.000 14.77000 62 TYR B C 1
ATOM 1630 O O . TYR B 1 86 ? 24.54200 38.19300 31.75500 1.000 17.34000 62 TYR B O 1
ATOM 1639 N N . LYS B 1 87 ? 23.07800 39.79800 32.38400 1.000 14.66000 63 LYS B N 1
ATOM 1640 C CA . LYS B 1 87 ? 22.19400 38.98900 33.23300 1.000 18.14000 63 LYS B CA 1
ATOM 1641 C C . LYS B 1 87 ? 22.84500 38.56900 34.54700 1.000 18.39000 63 LYS B C 1
ATOM 1642 O O . LYS B 1 87 ? 22.28300 38.82800 35.61400 1.000 17.02000 63 LYS B O 1
ATOM 1648 N N A THR B 1 88 ? 23.96000 37.83800 34.49700 0.650 16.79000 64 THR B N 1
ATOM 1649 N N B THR B 1 88 ? 24.07000 38.05000 34.47500 0.350 16.98000 64 THR B N 1
ATOM 1650 C CA A THR B 1 88 ? 24.70700 37.50000 35.70100 0.650 17.82000 64 THR B CA 1
ATOM 1651 C CA B THR B 1 88 ? 24.73400 37.42100 35.61000 0.350 17.84000 64 THR B CA 1
ATOM 1652 C C A THR B 1 88 ? 26.12800 38.02000 35.58600 0.650 19.64000 64 THR B C 1
ATOM 1653 C C B THR B 1 88 ? 26.20700 37.81500 35.62700 0.350 19.83000 64 THR B C 1
ATOM 1654 O O A THR B 1 88 ? 26.71400 38.05500 34.49900 0.650 20.01000 64 THR B O 1
ATOM 1655 O O B THR B 1 88 ? 26.92000 37.57500 34.64600 0.350 20.65000 64 THR B O 1
ATOM 1662 N N . LEU B 1 89 ? 26.66500 38.40800 36.74000 1.000 16.42000 65 LEU B N 1
ATOM 1663 C CA . LEU B 1 89 ? 28.04800 38.85300 36.88600 1.000 18.75000 65 LEU B CA 1
ATOM 1664 C C . LEU B 1 89 ? 28.51100 38.57900 38.31100 1.000 20.51000 65 LEU B C 1
ATOM 1665 O O . LEU B 1 89 ? 27.69700 38.54700 39.23500 1.000 19.64000 65 LEU B O 1
ATOM 1670 N N . THR B 1 90 ? 29.81900 38.39100 38.49600 1.000 19.91000 66 THR B N 1
ATOM 1671 C CA . THR B 1 90 ? 30.32900 38.43200 39.85900 1.000 17.46000 66 THR B CA 1
ATOM 1672 C C . THR B 1 90 ? 30.35400 39.87100 40.36700 1.000 16.88000 66 THR B C 1
ATOM 1673 O O . THR B 1 90 ? 30.31300 40.83500 39.59800 1.000 18.00000 66 THR B O 1
ATOM 1677 N N . VAL B 1 91 ? 30.44800 40.01500 41.68800 1.000 15.27000 67 VAL B N 1
ATOM 1678 C CA . VAL B 1 91 ? 30.53700 41.35200 42.26300 1.000 15.85000 67 VAL B CA 1
ATOM 1679 C C . VAL B 1 91 ? 31.74500 42.09600 41.70400 1.000 14.60000 67 VAL B C 1
ATOM 1680 O O . VAL B 1 91 ? 31.68100 43.30000 41.43200 1.000 16.81000 67 VAL B O 1
ATOM 1684 N N . ASN 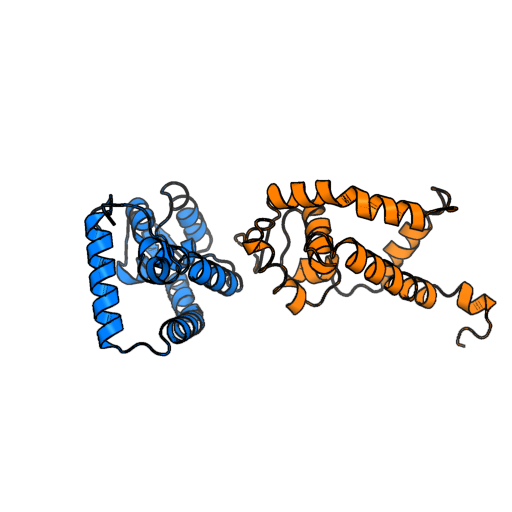B 1 92 ? 32.87600 41.39900 41.55100 1.000 20.09000 68 ASN B N 1
ATOM 1685 C CA . ASN B 1 92 ? 34.07800 42.06800 41.05200 1.000 19.48000 68 ASN B CA 1
ATOM 1686 C C . ASN B 1 92 ? 33.92200 42.49300 39.59500 1.000 17.58000 68 ASN B C 1
ATOM 1687 O O . ASN B 1 92 ? 34.40400 43.57000 39.19900 1.000 17.62000 68 ASN B O 1
ATOM 1692 N N . GLU B 1 93 ? 33.21300 41.68400 38.79300 1.000 17.62000 69 GLU B N 1
ATOM 1693 C CA . GLU B 1 93 ? 32.90400 42.09400 37.42600 1.000 17.87000 69 GLU B CA 1
ATOM 1694 C C . GLU B 1 93 ? 31.97600 43.30100 37.40700 1.000 15.32000 69 GLU B C 1
ATOM 1695 O O . GLU B 1 93 ? 32.12800 44.18900 36.56000 1.000 14.53000 69 GLU B O 1
ATOM 1701 N N . VAL B 1 94 ? 30.97700 43.33000 38.30300 1.000 15.76000 70 VAL B N 1
ATOM 1702 C CA . VAL B 1 94 ? 30.13500 44.51600 38.43300 1.000 14.27000 70 VAL B CA 1
ATOM 1703 C C . VAL B 1 94 ? 30.98800 45.73900 38.74000 1.000 14.26000 70 VAL B C 1
ATOM 1704 O O . VAL B 1 94 ? 30.78200 46.81800 38.16900 1.000 15.86000 70 VAL B O 1
ATOM 1708 N N . ALA B 1 95 ? 31.95800 45.59600 39.65100 1.000 15.28000 71 ALA B N 1
ATOM 1709 C CA . ALA B 1 95 ? 32.81000 46.73200 39.97600 1.000 15.06000 71 ALA B CA 1
ATOM 1710 C C . ALA B 1 95 ? 33.54100 47.24700 38.74000 1.000 14.15000 71 ALA B C 1
ATOM 1711 O O . ALA B 1 95 ? 33.67800 48.46400 38.56200 1.000 16.12000 71 ALA B O 1
ATOM 1713 N N . VAL B 1 96 ? 34.00100 46.34200 37.87400 1.000 14.05000 72 VAL B N 1
ATOM 1714 C CA . VAL B 1 96 ? 34.70000 46.79500 36.66800 1.000 13.09000 72 VAL B CA 1
ATOM 1715 C C . VAL B 1 96 ? 33.73700 47.48700 35.71100 1.000 15.66000 72 VAL B C 1
ATOM 1716 O O . VAL B 1 96 ? 33.96500 48.62700 35.29000 1.000 16.75000 72 VAL B O 1
ATOM 1720 N N . LEU B 1 97 ? 32.62900 46.81600 35.37000 1.000 14.93000 73 LEU B N 1
ATOM 1721 C CA . LEU B 1 97 ? 31.76100 47.31900 34.30900 1.000 17.72000 73 LEU B CA 1
ATOM 1722 C C . LEU B 1 97 ? 30.87000 48.46600 34.76200 1.000 16.49000 73 LEU B C 1
ATOM 1723 O O . LEU B 1 97 ? 30.56300 49.35300 33.95400 1.000 16.37000 73 LEU B O 1
ATOM 1728 N N . ALA B 1 98 ? 30.42600 48.46800 36.02400 1.000 13.46000 74 ALA B N 1
ATOM 1729 C CA . ALA B 1 98 ? 29.71000 49.61100 36.56300 1.000 14.05000 74 ALA B CA 1
ATOM 1730 C C . ALA B 1 98 ? 30.64200 50.68200 37.10600 1.000 17.47000 74 ALA B C 1
ATOM 1731 O O . ALA B 1 98 ? 30.15600 51.69300 37.62400 1.000 20.23000 74 ALA B O 1
ATOM 1733 N N . VAL B 1 99 ? 31.96200 50.47500 37.00200 1.000 14.30000 75 VAL B N 1
ATOM 1734 C CA . VAL B 1 99 ? 32.98400 51.47200 37.32500 1.000 15.25000 75 VAL B CA 1
ATOM 1735 C C . VAL B 1 99 ? 32.78900 51.99200 38.74100 1.000 14.98000 75 VAL B C 1
ATOM 1736 O O . VAL B 1 99 ? 32.46900 53.16900 38.96000 1.000 19.65000 75 VAL B O 1
ATOM 1740 N N . THR B 1 100 ? 32.99600 51.10700 39.71600 1.000 15.11000 76 THR B N 1
ATOM 1741 C CA . THR B 1 100 ? 33.00600 51.49000 41.11600 1.000 14.79000 76 THR B CA 1
ATOM 1742 C C . THR B 1 100 ? 34.02700 50.62700 41.86200 1.000 14.52000 76 THR B C 1
ATOM 1743 O O . THR B 1 100 ? 34.60700 49.68600 41.30900 1.000 17.31000 76 THR B O 1
ATOM 1747 N N . GLU B 1 101 ? 34.28200 50.98000 43.12200 1.000 15.91000 77 GLU B N 1
ATOM 1748 C CA . GLU B 1 101 ? 35.15200 50.16100 43.95700 1.000 17.11000 77 GLU B CA 1
ATOM 1749 C C . GLU B 1 101 ? 34.50300 48.80600 44.22000 1.000 15.65000 77 GLU B C 1
ATOM 1750 O O . GLU B 1 101 ? 33.28500 48.69900 44.29700 1.000 15.03000 77 GLU B O 1
ATOM 1756 N N . GLN B 1 102 ? 35.32500 47.76800 44.37800 1.000 16.23000 78 GLN B N 1
ATOM 1757 C CA . GLN B 1 102 ? 34.77500 46.45500 44.70800 1.000 13.72000 78 GLN B CA 1
ATOM 1758 C C . GLN B 1 102 ? 33.94400 46.50600 45.97900 1.000 15.32000 78 GLN B C 1
ATOM 1759 O O . GLN B 1 102 ? 32.88800 45.86700 46.06400 1.000 15.01000 78 GLN B O 1
ATOM 1765 N N . SER B 1 103 ? 34.39800 47.24900 46.98400 1.000 13.53000 79 SER B N 1
ATOM 1766 C CA . SER B 1 103 ? 33.67400 47.25900 48.25700 1.000 12.63000 79 SER B CA 1
ATOM 1767 C C . SER B 1 103 ? 32.33100 47.96100 48.10400 1.000 16.19000 79 SER B C 1
ATOM 1768 O O . SER B 1 103 ? 31.31400 47.52400 48.66600 1.000 16.85000 79 SER B O 1
ATOM 1771 N N . THR B 1 104 ? 32.31300 49.04400 47.32700 1.000 14.41000 80 THR B N 1
ATOM 1772 C CA . THR B 1 104 ? 31.07500 49.74800 47.04300 1.000 15.20000 80 THR B CA 1
ATOM 1773 C C . THR B 1 104 ? 30.11500 48.85600 46.28300 1.000 13.61000 80 THR B C 1
ATOM 1774 O O . THR B 1 104 ? 28.91600 48.80900 46.59500 1.000 15.67000 80 THR B O 1
ATOM 1778 N N . ALA B 1 105 ? 30.62700 48.14400 45.28200 1.000 14.66000 81 ALA B N 1
ATOM 1779 C CA . ALA B 1 105 ? 29.78600 47.22700 44.52300 1.000 15.21000 81 ALA B CA 1
ATOM 1780 C C . ALA B 1 105 ? 29.19500 46.16100 45.43100 1.000 16.26000 81 ALA B C 1
ATOM 1781 O O . ALA B 1 105 ? 28.01000 45.83200 45.31500 1.000 13.36000 81 ALA B O 1
ATOM 1783 N N . SER B 1 106 ? 29.99000 45.62200 46.35300 1.000 13.60000 82 SER B N 1
ATOM 1784 C CA . SER B 1 106 ? 29.47000 44.57500 47.22900 1.000 14.60000 82 SER B CA 1
ATOM 1785 C C . SER B 1 106 ? 28.34600 45.11600 48.11400 1.000 15.43000 82 SER B C 1
ATOM 1786 O O . SER B 1 106 ? 27.29400 44.47000 48.27900 1.000 14.59000 82 SER B O 1
ATOM 1789 N N . ARG B 1 107 ? 28.53100 46.31700 48.67200 1.000 13.50000 83 ARG B N 1
ATOM 1790 C CA A ARG B 1 107 ? 27.49200 46.88700 49.53000 0.470 14.22000 83 ARG B CA 1
ATOM 1791 C CA B ARG B 1 107 ? 27.49100 46.87200 49.53200 0.530 14.19000 83 ARG B CA 1
ATOM 1792 C C . ARG B 1 107 ? 26.23600 47.20300 48.73400 1.000 14.74000 83 ARG B C 1
ATOM 1793 O O . ARG B 1 107 ? 25.11000 46.98200 49.21200 1.000 15.71000 83 ARG B O 1
ATOM 1808 N N . MET B 1 108 ? 26.40800 47.72500 47.51900 1.000 13.89000 84 MET B N 1
ATOM 1809 C CA . MET B 1 108 ? 25.24300 48.10000 46.72900 1.000 16.13000 84 MET B CA 1
ATOM 1810 C C . MET B 1 108 ? 24.51200 46.86600 46.22300 1.000 16.47000 84 MET B C 1
ATOM 1811 O O . MET B 1 108 ? 23.28300 46.85700 46.13400 1.000 14.53000 84 MET B O 1
ATOM 1816 N N . VAL B 1 109 ? 25.24500 45.80700 45.90400 1.000 13.83000 85 VAL B N 1
ATOM 1817 C CA . VAL B 1 109 ? 24.59800 44.57400 45.47400 1.000 13.44000 85 VAL B CA 1
ATOM 1818 C C . VAL B 1 109 ? 23.76000 44.00500 46.60200 1.000 16.36000 85 VAL B C 1
ATOM 1819 O O . VAL B 1 109 ? 22.63400 43.52900 46.38200 1.000 14.53000 85 VAL B O 1
ATOM 1823 N N . GLU B 1 110 ? 24.27100 44.06500 47.83500 1.000 14.32000 86 GLU B N 1
ATOM 1824 C CA . GLU B 1 110 ? 23.46900 43.56300 48.94500 1.000 16.93000 86 GLU B CA 1
ATOM 1825 C C . GLU B 1 110 ? 22.20400 44.39900 49.11300 1.000 16.98000 86 GLU B C 1
ATOM 1826 O O . GLU B 1 110 ? 21.09900 43.85500 49.31600 1.000 16.78000 86 GLU B O 1
ATOM 1832 N N . SER B 1 111 ? 22.32900 45.72500 48.97200 1.000 15.67000 87 SER B N 1
ATOM 1833 C CA A SER B 1 111 ? 21.13900 46.57000 49.01200 0.620 15.12000 87 SER B CA 1
ATOM 1834 C CA B SER B 1 111 ? 21.13400 46.56100 49.02100 0.380 15.16000 87 SER B CA 1
ATOM 1835 C C . SER B 1 111 ? 20.15900 46.19000 47.90500 1.000 16.10000 87 SER B C 1
ATOM 1836 O O . SER B 1 111 ? 18.93900 46.17200 48.11800 1.000 16.58000 87 SER B O 1
ATOM 1841 N N . MET B 1 112 ? 20.67300 45.85700 46.72100 1.000 14.47000 88 MET B N 1
ATOM 1842 C CA . MET B 1 112 ? 19.79700 45.50400 45.60100 1.000 12.03000 88 MET B CA 1
ATOM 1843 C C . MET B 1 112 ? 19.13100 44.14900 45.79800 1.000 14.47000 88 MET B C 1
ATOM 1844 O O . MET B 1 112 ? 18.05500 43.89800 45.23600 1.000 14.42000 88 MET B O 1
ATOM 1849 N N . VAL B 1 113 ? 19.74500 43.25700 46.57500 1.000 13.87000 89 VAL B N 1
ATOM 1850 C CA . VAL B 1 113 ? 19.04000 42.03200 46.94800 1.000 15.63000 89 VAL B CA 1
ATOM 1851 C C . VAL B 1 113 ? 17.81900 42.38800 47.78100 1.000 18.00000 89 VAL B C 1
ATOM 1852 O O . VAL B 1 113 ? 16.69100 41.95900 47.49000 1.000 17.80000 89 VAL B O 1
ATOM 1856 N N . SER B 1 114 ? 18.01400 43.22900 48.80000 1.000 17.59000 90 SER B N 1
ATOM 1857 C CA . SER B 1 114 ? 16.85900 43.67100 49.58700 1.000 18.17000 90 SER B CA 1
ATOM 1858 C C . SER B 1 114 ? 15.85800 44.48300 48.76400 1.000 21.29000 90 SER B C 1
ATOM 1859 O O . SER B 1 114 ? 14.65600 44.49400 49.07600 1.000 19.79000 90 SER B O 1
ATOM 1862 N N . SER B 1 115 ? 16.31400 45.17600 47.73300 1.000 17.27000 91 SER B N 1
ATOM 1863 C CA . SER B 1 115 ? 15.39800 45.94700 46.90500 1.000 16.43000 91 SER B CA 1
ATOM 1864 C C . SER B 1 115 ? 14.59400 45.07200 45.95600 1.000 19.22000 91 SER B C 1
ATOM 1865 O O . SER B 1 115 ? 13.68600 45.59400 45.29600 1.000 18.14000 91 SER B O 1
ATOM 1868 N N . GLY B 1 116 ? 14.92400 43.77900 45.83900 1.000 16.26000 92 GLY B N 1
ATOM 1869 C CA . GLY B 1 116 ? 14.27100 42.88400 44.89800 1.000 14.77000 92 GLY B CA 1
ATOM 1870 C C . GLY B 1 116 ? 14.81300 42.93200 43.48400 1.000 17.59000 92 GLY B C 1
ATOM 1871 O O . GLY B 1 116 ? 14.21800 42.32400 42.58100 1.000 16.19000 92 GLY B O 1
ATOM 1872 N N . LEU B 1 117 ? 15.93600 43.61800 43.26700 1.000 13.92000 93 LEU B N 1
ATOM 1873 C CA . LEU B 1 117 ? 16.41700 43.90300 41.92200 1.000 14.69000 93 LEU B CA 1
ATOM 1874 C C . LEU B 1 117 ? 17.45600 42.90600 41.43400 1.000 12.27000 93 LEU B C 1
ATOM 1875 O O . LEU B 1 117 ? 17.65600 42.77600 40.22100 1.000 14.50000 93 LEU B O 1
ATOM 1880 N N . VAL B 1 118 ? 18.13600 42.23200 42.35600 1.000 13.72000 94 VAL B N 1
ATOM 1881 C CA A VAL B 1 118 ? 19.09900 41.20000 42.00000 0.520 15.29000 94 VAL B CA 1
ATOM 1882 C CA B VAL B 1 118 ? 19.19800 41.27100 42.09000 0.480 15.28000 94 VAL B CA 1
ATOM 1883 C C . VAL B 1 118 ? 18.96600 40.06700 42.99800 1.000 15.25000 94 VAL B C 1
ATOM 1884 O O . VAL B 1 118 ? 18.37500 40.20300 44.07400 1.000 17.38000 94 VAL B O 1
ATOM 1891 N N . LYS B 1 119 ? 19.45900 38.91100 42.58600 1.000 15.23000 95 LYS B N 1
ATOM 1892 C CA . LYS B 1 119 ? 19.43900 37.71200 43.40400 1.000 14.57000 95 LYS B CA 1
ATOM 1893 C C . LYS B 1 119 ? 20.82000 37.07500 43.37700 1.000 17.35000 95 LYS B C 1
ATOM 1894 O O . LYS B 1 119 ? 21.52700 37.12600 42.36900 1.000 18.75000 95 LYS B O 1
ATOM 1900 N N . ARG B 1 120 ? 21.20400 36.47100 44.49200 1.000 15.54000 96 ARG B N 1
ATOM 1901 C CA . ARG B 1 120 ? 22.46300 35.74100 44.54700 1.000 15.64000 96 ARG B CA 1
ATOM 1902 C C . ARG B 1 120 ? 22.31400 34.37900 43.88500 1.000 20.56000 96 ARG B C 1
ATOM 1903 O O . ARG B 1 120 ? 21.29300 33.70200 44.05100 1.000 22.69000 96 ARG B O 1
ATOM 1911 N N . GLU B 1 121 ? 23.33400 33.98400 43.12600 1.000 19.92000 97 GLU B N 1
ATOM 1912 C CA . GLU B 1 121 ? 23.33300 32.73200 42.39000 1.000 23.56000 97 GLU B CA 1
ATOM 1913 C C . GLU B 1 121 ? 24.48200 31.84300 42.84000 1.000 28.56000 97 GLU B C 1
ATOM 1914 O O . GLU B 1 121 ? 25.46500 32.30600 43.43000 1.000 27.56000 97 GLU B O 1
ATOM 1920 N N . ILE B 1 122 ? 24.35000 30.55400 42.53700 1.000 27.34000 98 ILE B N 1
ATOM 1921 C CA . ILE B 1 122 ? 25.46900 29.63000 42.68900 1.000 32.00000 98 ILE B CA 1
ATOM 1922 C C . ILE B 1 122 ? 25.91500 29.18000 41.30500 1.000 41.59000 98 ILE B C 1
ATOM 1923 O O . ILE B 1 122 ? 25.12400 29.18800 40.36000 1.000 45.96000 98 ILE B O 1
ATOM 1928 N N . ARG B 1 128 ? 32.19200 31.97600 39.30000 1.000 44.90000 104 ARG B N 1
ATOM 1929 C CA . ARG B 1 128 ? 32.27900 31.00300 40.41900 1.000 45.86000 104 ARG B CA 1
ATOM 1930 C C . ARG B 1 128 ? 31.85700 31.61300 41.76800 1.000 35.42000 104 ARG B C 1
ATOM 1931 O O . ARG B 1 128 ? 30.89000 31.10900 42.31200 1.000 45.50000 104 ARG B O 1
ATOM 1939 N N . ARG B 1 129 ? 32.54700 32.61300 42.30800 1.000 28.08000 105 ARG B N 1
ATOM 1940 C CA . ARG B 1 129 ? 32.11600 33.16900 43.61900 1.000 30.34000 105 ARG B CA 1
ATOM 1941 C C . ARG B 1 129 ? 31.42900 34.53300 43.47200 1.000 24.72000 105 ARG B C 1
ATOM 1942 O O . ARG B 1 129 ? 31.70500 35.21700 42.54600 1.000 25.54000 105 ARG B O 1
ATOM 1950 N N . ARG B 1 130 ? 30.55300 34.87400 44.40200 1.000 18.67000 106 ARG B N 1
ATOM 1951 C CA . ARG B 1 130 ? 29.86600 36.18400 44.45700 1.000 17.70000 106 ARG B CA 1
ATOM 1952 C C . ARG B 1 130 ? 29.10500 36.48900 43.16400 1.000 18.95000 106 ARG B C 1
ATOM 1953 O O . ARG B 1 130 ? 29.12200 37.60600 42.72800 1.000 18.66000 106 ARG B O 1
ATOM 1961 N N . VAL B 1 131 ? 28.39300 35.49600 42.65700 1.000 19.58000 107 VAL B N 1
ATOM 1962 C CA . VAL B 1 131 ? 27.60700 35.67100 41.44300 1.000 20.83000 107 VAL B CA 1
ATOM 1963 C C . VAL B 1 131 ? 26.24100 36.24800 41.78600 1.000 17.74000 107 VAL B C 1
ATOM 1964 O O . VAL B 1 131 ? 25.57100 35.79200 42.72500 1.000 17.30000 107 VAL B O 1
ATOM 1968 N N . VAL B 1 132 ? 25.80500 37.24000 41.01300 1.000 15.81000 108 VAL B N 1
ATOM 1969 C CA . VAL B 1 132 ? 24.46200 37.78200 41.15600 1.000 16.66000 108 VAL B CA 1
ATOM 1970 C C . VAL B 1 132 ? 23.82900 37.93500 39.78200 1.000 19.19000 108 VAL B C 1
ATOM 1971 O O . VAL B 1 132 ? 24.51100 38.13000 38.76700 1.000 20.09000 108 VAL B O 1
ATOM 1975 N N . GLY B 1 133 ? 22.50600 37.84500 39.76700 1.000 15.92000 109 GLY B N 1
ATOM 1976 C CA . GLY B 1 133 ? 21.74300 37.98600 38.54500 1.000 16.88000 109 GLY B CA 1
ATOM 1977 C C . GLY B 1 133 ? 20.60400 38.98800 38.69700 1.000 16.75000 109 GLY B C 1
ATOM 1978 O O . GLY B 1 133 ? 20.03800 39.15700 39.77300 1.000 17.71000 109 GLY B O 1
ATOM 1979 N N . LEU B 1 134 ? 20.27300 39.62400 37.58200 1.000 15.46000 110 LEU B N 1
ATOM 1980 C CA . LEU B 1 134 ? 19.16600 40.57100 37.55200 1.000 12.58000 110 LEU B CA 1
ATOM 1981 C C . LEU B 1 134 ? 17.83900 39.83100 37.66500 1.000 16.92000 110 LEU B C 1
ATOM 1982 O O . LEU B 1 134 ? 17.64400 38.79300 37.03400 1.000 18.20000 110 LEU B O 1
ATOM 1987 N N . THR B 1 135 ? 16.92000 40.36500 38.46000 1.000 15.63000 111 THR B N 1
ATOM 1988 C CA . THR B 1 135 ? 15.58300 39.78800 38.55400 1.000 16.70000 111 THR B CA 1
ATOM 1989 C C . T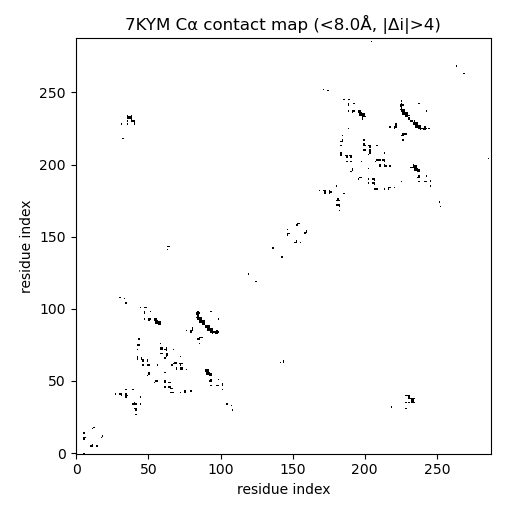HR B 1 135 ? 14.66900 40.43800 37.52900 1.000 16.45000 111 THR B C 1
ATOM 1990 O O . THR B 1 135 ? 14.97400 41.49700 36.98800 1.000 15.71000 111 THR B O 1
ATOM 1994 N N . PRO B 1 136 ? 13.49000 39.85900 37.26100 1.000 17.84000 112 PRO B N 1
ATOM 1995 C CA . PRO B 1 136 ? 12.52500 40.59200 36.42500 1.000 19.03000 112 PRO B CA 1
ATOM 1996 C C . PRO B 1 136 ? 12.17400 41.96400 36.97700 1.000 14.93000 112 PRO B C 1
ATOM 1997 O O . PRO B 1 136 ? 11.97300 42.90400 36.19600 1.000 19.13000 112 PRO B O 1
ATOM 2001 N N . ASP B 1 137 ? 12.08900 42.10900 38.30400 1.000 14.93000 113 ASP B N 1
ATOM 2002 C CA . ASP B 1 137 ? 11.81700 43.42100 38.88300 1.000 15.78000 113 ASP B CA 1
ATOM 2003 C C . ASP B 1 137 ? 12.95900 44.39500 38.61600 1.000 13.48000 113 ASP B C 1
ATOM 2004 O O . ASP B 1 137 ? 12.72500 45.58700 38.39300 1.000 16.26000 113 ASP B O 1
ATOM 2009 N N . GLY B 1 138 ? 14.20300 43.91300 38.65200 1.000 14.59000 114 GLY B N 1
ATOM 2010 C CA . GLY B 1 138 ? 15.31800 44.79100 38.33000 1.000 15.32000 114 GLY B CA 1
ATOM 2011 C C . GLY B 1 138 ? 15.29200 45.26600 36.89000 1.000 13.89000 114 GLY B C 1
ATOM 2012 O O . GLY B 1 138 ? 15.53100 46.45100 36.60800 1.000 15.19000 114 GLY B O 1
ATOM 2013 N N . GLU B 1 139 ? 15.02200 44.34700 35.95700 1.000 14.84000 115 GLU B N 1
ATOM 2014 C CA . GLU B 1 139 ? 14.86500 44.73400 34.55900 1.000 15.36000 115 GLU B CA 1
ATOM 2015 C C . GLU B 1 139 ? 13.73600 45.74100 34.39200 1.000 15.99000 115 GLU B C 1
ATOM 2016 O O . GLU B 1 139 ? 13.88900 46.74900 33.68900 1.000 17.22000 115 GLU B O 1
ATOM 2022 N N . ALA B 1 140 ? 12.59500 45.49100 35.04200 1.000 17.50000 116 ALA B N 1
ATOM 2023 C CA . ALA B 1 140 ? 11.46400 46.40200 34.90300 1.000 20.05000 116 ALA B CA 1
ATOM 2024 C C . ALA B 1 140 ? 11.79100 47.78600 35.44300 1.000 18.42000 116 ALA B C 1
ATOM 2025 O O . ALA B 1 140 ? 11.40600 48.79800 34.84600 1.000 18.78000 116 ALA B O 1
ATOM 2027 N N . LEU B 1 141 ? 12.51500 47.85800 36.56800 1.000 17.10000 117 LEU B N 1
ATOM 2028 C CA . LEU B 1 141 ? 12.87700 49.15500 37.11700 1.000 18.35000 117 LEU B CA 1
ATOM 2029 C C . LEU B 1 141 ? 13.77200 49.91700 36.15100 1.000 19.78000 117 LEU B C 1
ATOM 2030 O O . LEU B 1 141 ? 13.58100 51.11900 35.91600 1.000 18.54000 117 LEU B O 1
ATOM 2035 N N . LEU B 1 142 ? 14.78000 49.23900 35.60100 1.000 17.11000 118 LEU B N 1
ATOM 2036 C CA . LEU B 1 142 ? 15.66300 49.93300 34.67400 1.000 16.15000 118 LEU B CA 1
ATOM 2037 C C . LEU B 1 142 ? 14.88100 50.45600 33.47700 1.000 18.10000 118 LEU B C 1
ATOM 2038 O O . LEU B 1 142 ? 15.03900 51.61600 33.08100 1.000 18.10000 118 LEU B O 1
ATOM 2043 N N . ARG B 1 143 ? 13.99400 49.63100 32.91900 1.000 16.68000 119 ARG B N 1
ATOM 2044 C CA . ARG B 1 143 ? 13.22300 50.10300 31.77100 1.000 20.26000 119 ARG B CA 1
ATOM 2045 C C . ARG B 1 143 ? 12.35200 51.29500 32.14700 1.000 21.69000 119 ARG B C 1
ATOM 2046 O O . ARG B 1 143 ? 12.16700 52.21700 31.34300 1.000 19.27000 119 ARG B O 1
ATOM 2054 N N . LYS B 1 144 ? 11.82900 51.30200 33.37800 1.000 20.49000 120 LYS B N 1
ATOM 2055 C CA . LYS B 1 144 ? 10.93500 52.36600 33.82000 1.000 20.56000 120 LYS B CA 1
ATOM 2056 C C . LYS B 1 144 ? 11.66000 53.69300 33.97900 1.000 19.24000 120 LYS B C 1
ATOM 2057 O O . LYS B 1 144 ? 11.12400 54.75100 33.62100 1.000 21.46000 120 LYS B O 1
ATOM 2063 N N . ILE B 1 145 ? 12.86300 53.66500 34.56600 1.000 18.21000 121 ILE B N 1
ATOM 2064 C CA . ILE B 1 145 ? 13.57900 54.91300 34.82500 1.000 22.63000 121 ILE B CA 1
ATOM 2065 C C . ILE B 1 145 ? 14.44100 55.34900 33.64900 1.000 18.76000 121 ILE B C 1
ATOM 2066 O O . ILE B 1 145 ? 14.88500 56.50800 33.62000 1.000 20.57000 121 ILE B O 1
ATOM 2071 N N . TRP B 1 146 ? 14.64500 54.48600 32.65900 1.000 19.18000 122 TRP B N 1
ATOM 2072 C CA . TRP B 1 146 ? 15.48200 54.85200 31.52100 1.000 20.69000 122 TRP B CA 1
ATOM 2073 C C . TRP B 1 146 ? 15.14400 56.18600 30.85800 1.000 22.44000 122 TRP B C 1
ATOM 2074 O O . TRP B 1 146 ? 16.08900 56.90800 30.51100 1.000 20.29000 122 TRP B O 1
ATOM 2085 N N . PRO B 1 147 ? 13.87900 56.58400 30.64400 1.000 20.60000 123 PRO B N 1
ATOM 2086 C CA . PRO B 1 147 ? 13.63900 57.85500 29.93300 1.000 21.64000 123 PRO B CA 1
ATOM 2087 C C . PRO B 1 147 ? 14.34800 59.05600 30.53000 1.000 19.61000 123 PRO B C 1
ATOM 2088 O O . PRO B 1 147 ? 14.69800 59.97900 29.79100 1.000 22.06000 123 PRO B O 1
ATOM 2092 N N . ILE B 1 148 ? 14.57300 59.07100 31.84500 1.000 20.64000 124 ILE B N 1
ATOM 2093 C CA . ILE B 1 148 ? 15.37100 60.12800 32.46900 1.000 21.84000 124 ILE B CA 1
ATOM 2094 C C . ILE B 1 148 ? 16.76500 60.17200 31.85500 1.000 21.80000 124 ILE B C 1
ATOM 2095 O O . ILE B 1 148 ? 17.25600 61.22700 31.41300 1.000 24.43000 124 ILE B O 1
ATOM 2100 N N . MET B 1 149 ? 17.42700 59.01900 31.81800 1.000 19.96000 125 MET B N 1
ATOM 2101 C CA . MET B 1 149 ? 18.77100 58.99500 31.26300 1.000 21.01000 125 MET B CA 1
ATOM 2102 C C . MET B 1 149 ? 18.75800 59.16500 29.74800 1.000 24.07000 125 MET B C 1
ATOM 2103 O O . MET B 1 149 ? 19.69700 59.72900 29.19700 1.000 20.48000 125 MET B O 1
ATOM 2108 N N . ALA B 1 150 ? 17.71400 58.70000 29.05800 1.000 20.29000 126 ALA B N 1
ATOM 2109 C CA . ALA B 1 150 ? 17.60900 58.97100 27.62900 1.000 18.76000 126 ALA B CA 1
ATOM 2110 C C . ALA B 1 150 ? 17.54500 60.47100 27.36600 1.000 19.43000 126 ALA B C 1
ATOM 2111 O O . ALA B 1 150 ? 18.14200 60.96200 26.40500 1.000 18.55000 126 ALA B O 1
ATOM 2113 N N . SER B 1 151 ? 16.81200 61.21200 28.20800 1.000 18.47000 127 SER B N 1
ATOM 2114 C CA . SER B 1 151 ? 16.77100 62.67000 28.09800 1.000 20.82000 127 SER B CA 1
ATOM 2115 C C . SER B 1 151 ? 18.15700 63.27100 28.28400 1.000 19.19000 127 SER B C 1
ATOM 2116 O O . SER B 1 151 ? 18.59600 64.14600 27.51300 1.000 18.68000 127 SER B O 1
ATOM 2119 N N . ASN B 1 152 ? 18.86300 62.81100 29.31600 1.000 17.01000 128 ASN B N 1
ATOM 2120 C CA . ASN B 1 152 ? 20.21000 63.32200 29.54600 1.000 16.88000 128 ASN B CA 1
ATOM 2121 C C . ASN B 1 152 ? 21.13900 62.98200 28.38100 1.000 16.63000 128 ASN B C 1
ATOM 2122 O O . ASN B 1 152 ? 21.99000 63.79000 28.00000 1.000 15.32000 128 ASN B O 1
ATOM 2127 N N . TYR B 1 153 ? 20.98000 61.79300 27.80300 1.000 17.55000 129 TYR B N 1
ATOM 2128 C CA . TYR B 1 153 ? 21.80300 61.40000 26.66500 1.000 15.92000 129 TYR B CA 1
ATOM 2129 C C . TYR B 1 153 ? 21.50000 62.25200 25.44100 1.000 16.86000 129 TYR B C 1
ATOM 2130 O O . TYR B 1 153 ? 22.41800 62.64200 24.70400 1.000 14.92000 129 TYR B O 1
ATOM 2139 N N . ASP B 1 154 ? 20.21700 62.53200 25.20200 1.000 17.34000 130 ASP B N 1
ATOM 2140 C CA . ASP B 1 154 ? 19.84400 63.40300 24.09500 1.000 19.29000 130 ASP B CA 1
ATOM 2141 C C . ASP B 1 154 ? 20.49700 64.76800 24.24200 1.000 17.60000 130 ASP B C 1
ATOM 2142 O O . ASP B 1 154 ? 20.96100 65.35700 23.26000 1.000 19.03000 130 ASP B O 1
ATOM 2147 N N . LYS B 1 155 ? 20.52700 65.29600 25.46600 1.000 15.21000 131 LYS B N 1
ATOM 2148 C CA . LYS B 1 155 ? 21.22600 66.56000 25.68400 1.000 14.43000 131 LYS B CA 1
ATOM 2149 C C . LYS B 1 155 ? 22.71600 66.40800 25.40400 1.000 17.98000 131 LYS B C 1
ATOM 2150 O O . LYS B 1 155 ? 23.33900 67.27700 24.77800 1.000 17.57000 131 LYS B O 1
ATOM 2156 N N . LEU B 1 156 ? 23.29500 65.29900 25.87100 1.000 14.16000 132 LEU B N 1
ATOM 2157 C CA . LEU B 1 156 ? 24.71700 65.03900 25.67400 1.000 15.12000 132 LEU B CA 1
ATOM 2158 C C . LEU B 1 156 ? 25.11500 65.06000 24.20400 1.000 15.30000 132 LEU B C 1
ATOM 2159 O O . LEU B 1 156 ? 26.18200 65.57900 23.86500 1.000 13.56000 132 LEU B O 1
ATOM 2164 N N . ILE B 1 157 ? 24.29100 64.48400 23.32500 1.000 15.51000 133 ILE B N 1
ATOM 2165 C CA . ILE B 1 157 ? 24.68200 64.30600 21.92800 1.000 17.60000 133 ILE B CA 1
ATOM 2166 C C . ILE B 1 157 ? 24.06800 65.35800 21.00600 1.000 20.31000 133 ILE B C 1
ATOM 2167 O O . ILE B 1 157 ? 24.11300 65.20100 19.78000 1.000 18.85000 133 ILE B O 1
ATOM 2172 N N . GLU B 1 158 ? 23.53300 66.44200 21.55800 1.000 18.45000 134 GLU B N 1
ATOM 2173 C CA . GLU B 1 158 ? 23.04100 67.52700 20.72100 1.000 18.29000 134 GLU B CA 1
ATOM 2174 C C . GLU B 1 158 ? 24.15300 68.05500 19.82100 1.000 15.36000 134 GLU B C 1
ATOM 2175 O O . GLU B 1 158 ? 25.29200 68.25400 20.25800 1.000 16.07000 134 GLU B O 1
ATOM 2181 N N . GLY B 1 159 ? 23.84200 68.22900 18.53500 1.000 19.03000 135 GLY B N 1
ATOM 2182 C CA . GLY B 1 159 ? 24.83200 68.81200 17.65500 1.000 18.56000 135 GLY B CA 1
ATOM 2183 C C . GLY B 1 159 ? 25.95200 67.87400 17.26700 1.000 18.81000 135 GLY B C 1
ATOM 2184 O O . GLY B 1 159 ? 27.02000 68.33100 16.84100 1.000 19.76000 135 GLY B O 1
ATOM 2185 N N . ILE B 1 160 ? 25.75400 66.57100 17.43000 1.000 18.45000 136 ILE B N 1
ATOM 2186 C CA . ILE B 1 160 ? 26.76300 65.58200 17.06600 1.000 20.97000 136 ILE B CA 1
ATOM 2187 C C . ILE B 1 160 ? 26.13600 64.58500 16.10000 1.000 20.73000 136 ILE B C 1
ATOM 2188 O O . ILE B 1 160 ? 25.12100 63.95600 16.42400 1.000 23.81000 136 ILE B O 1
ATOM 2193 N N . GLU B 1 161 ? 26.75300 64.43800 14.92600 1.000 24.10000 137 GLU B N 1
ATOM 2194 C CA . GLU B 1 161 ? 26.25400 63.55800 13.87700 1.000 29.85000 137 GLU B CA 1
ATOM 2195 C C . GLU B 1 161 ? 26.41800 62.09000 14.25500 1.000 26.68000 137 GLU B C 1
ATOM 2196 O O . GLU B 1 161 ? 27.39600 61.71500 14.91000 1.000 24.49000 137 GLU B O 1
ATOM 2202 N N . PRO B 1 162 ? 25.50400 61.22800 13.80100 1.000 22.99000 138 PRO B N 1
ATOM 2203 C CA . PRO B 1 162 ? 25.64400 59.79000 14.08600 1.000 23.65000 138 PRO B CA 1
ATOM 2204 C C . PRO B 1 162 ? 26.98600 59.19000 13.67700 1.000 22.42000 138 PRO B C 1
ATOM 2205 O O . PRO B 1 162 ? 27.53400 58.36800 14.42600 1.000 23.95000 138 PRO B O 1
ATOM 2209 N N . ASP B 1 163 ? 27.53200 59.57600 12.51600 1.000 21.73000 139 ASP B N 1
ATOM 2210 C CA . ASP B 1 163 ? 28.82500 59.03300 12.09400 1.000 26.91000 139 ASP B CA 1
ATOM 2211 C C . ASP B 1 163 ? 29.93100 59.43900 13.05800 1.000 25.27000 139 ASP B C 1
ATOM 2212 O O . ASP B 1 163 ? 30.86400 58.66200 13.32400 1.000 24.31000 139 ASP B O 1
ATOM 2217 N N . ASP B 1 164 ? 29.85400 60.66400 13.58400 1.000 23.24000 140 ASP B N 1
ATOM 2218 C CA . ASP B 1 164 ? 30.86600 61.11500 14.52800 1.000 22.09000 140 ASP B CA 1
ATOM 2219 C C . ASP B 1 164 ? 30.69600 60.44000 15.88300 1.000 18.74000 140 ASP B C 1
ATOM 2220 O O . ASP B 1 164 ? 31.69500 60.14700 16.54800 1.000 18.26000 140 ASP B O 1
ATOM 2225 N N . ILE B 1 165 ? 29.45800 60.17300 16.30300 1.000 19.93000 141 ILE B N 1
ATOM 2226 C CA A ILE B 1 165 ? 29.23000 59.33500 17.47600 0.510 19.32000 141 ILE B CA 1
ATOM 2227 C CA B ILE B 1 165 ? 29.24300 59.34100 17.48100 0.490 19.33000 141 ILE B CA 1
ATOM 2228 C C . ILE B 1 165 ? 29.94000 57.98700 17.30600 1.000 20.90000 141 ILE B C 1
ATOM 2229 O O . ILE B 1 165 ? 30.63800 57.51200 18.20900 1.000 18.37000 141 ILE B O 1
ATOM 2238 N N . GLU B 1 166 ? 29.77600 57.38000 16.12500 1.000 18.73000 142 GLU B N 1
ATOM 2239 C CA A GLU B 1 166 ? 30.38900 56.07400 15.86100 0.520 21.01000 142 GLU B CA 1
ATOM 2240 C CA B GLU B 1 166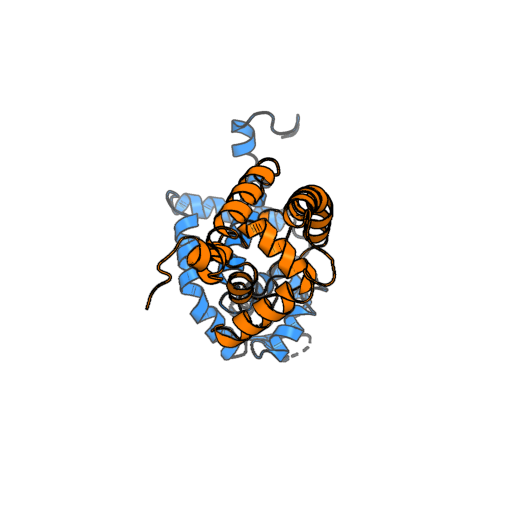 ? 30.38900 56.07000 15.89800 0.480 21.02000 142 GLU B CA 1
ATOM 2241 C C . GLU B 1 166 ? 31.91400 56.13900 15.94500 1.000 19.13000 142 GLU B C 1
ATOM 2242 O O . GLU B 1 166 ? 32.56200 55.26600 16.55300 1.000 19.78000 142 GLU B O 1
ATOM 2253 N N . VAL B 1 167 ? 32.51700 57.16800 15.33500 1.000 17.92000 143 VAL B N 1
ATOM 2254 C CA . VAL B 1 167 ? 33.97900 57.28000 15.37300 1.000 15.79000 143 VAL B CA 1
ATOM 2255 C C . VAL B 1 167 ? 34.47000 57.50200 16.80500 1.000 18.65000 143 VAL B C 1
ATOM 2256 O O . VAL B 1 167 ? 35.45500 56.89000 17.25100 1.000 16.69000 143 VAL B O 1
ATOM 2260 N N . CYS B 1 168 ? 33.80100 58.40300 17.53500 1.000 18.16000 144 CYS B N 1
ATOM 2261 C CA . CYS B 1 168 ? 34.15600 58.67300 18.92700 1.000 15.49000 144 CYS B CA 1
ATOM 2262 C C . CYS B 1 168 ? 34.13400 57.40700 19.76400 1.000 14.81000 144 CYS B C 1
ATOM 2263 O O . CYS B 1 168 ? 35.09000 57.12200 20.50700 1.000 14.71000 144 CYS B O 1
ATOM 2266 N N . ALA B 1 169 ? 33.04500 56.64400 19.65400 1.000 14.56000 145 ALA B N 1
ATOM 2267 C CA . ALA B 1 169 ? 32.91900 55.41900 20.43700 1.000 15.23000 145 ALA B CA 1
ATOM 2268 C C . ALA B 1 169 ? 33.99400 54.40300 20.06400 1.000 18.29000 145 ALA B C 1
ATOM 2269 O O . ALA B 1 169 ? 34.56200 53.75000 20.94600 1.000 17.50000 145 ALA B O 1
ATOM 2271 N N . ARG B 1 170 ? 34.29400 54.25200 18.76600 1.000 18.34000 146 ARG B N 1
ATOM 2272 C CA . ARG B 1 170 ? 35.33600 53.29800 18.38500 1.000 16.35000 146 ARG B CA 1
ATOM 2273 C C . ARG B 1 170 ? 36.69300 53.70700 18.94900 1.000 18.00000 146 ARG B C 1
ATOM 2274 O O . ARG B 1 170 ? 37.47800 52.85500 19.40600 1.000 17.63000 146 ARG B O 1
ATOM 2282 N N . VAL B 1 171 ? 36.99000 55.01000 18.93300 1.000 15.72000 147 VAL B N 1
ATOM 2283 C CA . VAL B 1 171 ? 38.24300 55.48300 19.51400 1.000 15.75000 147 VAL B CA 1
ATOM 2284 C C . VAL B 1 171 ? 38.28100 55.16800 21.00500 1.000 14.91000 147 VAL B C 1
ATOM 2285 O O . VAL B 1 171 ? 39.25900 54.60500 21.52000 1.000 15.81000 147 VAL B O 1
ATOM 2289 N N . LEU B 1 172 ? 37.21900 55.53700 21.72500 1.000 14.59000 148 LEU B N 1
ATOM 2290 C CA . LEU B 1 172 ? 37.23000 55.31600 23.16700 1.000 13.34000 148 LEU B CA 1
ATOM 2291 C C . LEU B 1 172 ? 37.30100 53.82800 23.49600 1.000 13.19000 148 LEU B C 1
ATOM 2292 O O . LEU B 1 172 ? 37.93800 53.44100 24.47900 1.000 14.28000 148 LEU B O 1
ATOM 2297 N N . ALA B 1 173 ? 36.63000 52.98100 22.70400 1.000 13.87000 149 ALA B N 1
ATOM 2298 C CA . ALA B 1 173 ? 36.64600 51.54900 22.98300 1.000 12.95000 149 ALA B CA 1
ATOM 2299 C C . ALA B 1 173 ? 38.03700 50.96800 22.77500 1.000 12.68000 149 ALA B C 1
ATOM 2300 O O . ALA B 1 173 ? 38.48500 50.11000 23.55700 1.000 15.53000 149 ALA B O 1
ATOM 2302 N N . ARG B 1 174 ? 38.75900 51.43700 21.74700 1.000 15.45000 150 ARG B N 1
ATOM 2303 C CA . ARG B 1 174 ? 40.14300 50.98500 21.60400 1.000 16.81000 150 ARG B CA 1
ATOM 2304 C C . ARG B 1 174 ? 41.01300 51.49600 22.74900 1.000 15.91000 150 ARG B C 1
ATOM 2305 O O . ARG B 1 174 ? 41.88300 50.77800 23.23800 1.000 16.94000 150 ARG B O 1
ATOM 2313 N N . MET B 1 175 ? 40.80200 52.74000 23.18200 1.000 15.45000 151 MET B N 1
ATOM 2314 C CA . MET B 1 175 ? 41.53100 53.24500 24.34200 1.000 14.50000 151 MET B CA 1
ATOM 2315 C C . MET B 1 175 ? 41.31000 52.36400 25.56500 1.000 12.61000 151 MET B C 1
ATOM 2316 O O . MET B 1 175 ? 42.26300 52.05400 26.30700 1.000 14.95000 151 MET B O 1
ATOM 2321 N N . VAL B 1 176 ? 40.06000 51.94000 25.78200 1.000 14.56000 152 VAL B N 1
ATOM 2322 C CA . VAL B 1 176 ? 39.77800 51.02100 26.88200 1.000 12.85000 152 VAL B CA 1
ATOM 2323 C C . VAL B 1 176 ? 40.57600 49.74200 26.71200 1.000 15.63000 152 VAL B C 1
ATOM 2324 O O . VAL B 1 176 ? 41.18500 49.25100 27.66600 1.000 16.30000 152 VAL B O 1
ATOM 2328 N N . GLU B 1 177 ? 40.60400 49.19400 25.49400 1.000 15.49000 153 GLU B N 1
ATOM 2329 C CA . GLU B 1 177 ? 41.38900 47.98000 25.27200 1.000 16.57000 153 GLU B CA 1
ATOM 2330 C C . GLU B 1 177 ? 42.87000 48.20800 25.55700 1.000 17.00000 153 GLU B C 1
ATOM 2331 O O . GLU B 1 177 ? 43.55700 47.31500 26.07600 1.000 17.47000 153 GLU B O 1
ATOM 2337 N N . ASN B 1 178 ? 43.37500 49.40300 25.24700 1.000 15.51000 154 ASN B N 1
ATOM 2338 C CA . ASN B 1 178 ? 44.79900 49.68700 25.43500 1.000 14.89000 154 ASN B CA 1
ATOM 2339 C C . ASN B 1 178 ? 45.17800 49.75200 26.90700 1.000 17.30000 154 ASN B C 1
ATOM 2340 O O . ASN B 1 178 ? 46.28600 49.34500 27.27900 1.000 20.06000 154 ASN B O 1
ATOM 2345 N N . ILE B 1 179 ? 44.31200 50.30200 27.76700 1.000 16.28000 155 ILE B N 1
ATOM 2346 C CA . ILE B 1 179 ? 44.73400 50.55500 29.14800 1.000 15.39000 155 ILE B CA 1
ATOM 2347 C C . ILE B 1 179 ? 44.03300 49.68500 30.18900 1.000 14.78000 155 ILE B C 1
ATOM 2348 O O . ILE B 1 179 ? 44.44400 49.71100 31.36500 1.000 16.06000 155 ILE B O 1
ATOM 2353 N N . ARG B 1 180 ? 43.02700 48.90100 29.81500 1.000 15.81000 156 ARG B N 1
ATOM 2354 C CA . ARG B 1 180 ? 42.28900 48.14800 30.82600 1.000 14.11000 156 ARG B CA 1
ATOM 2355 C C . ARG B 1 180 ? 43.15900 47.08900 31.49700 1.000 13.87000 156 ARG B C 1
ATOM 2356 O O . ARG B 1 180 ? 43.99300 46.42800 30.85900 1.000 17.70000 156 ARG B O 1
ATOM 2364 N N . GLN B 1 181 ? 42.94800 46.93500 32.79900 1.000 14.28000 157 GLN B N 1
ATOM 2365 C CA . GLN B 1 181 ? 43.61800 45.91700 33.58600 1.000 16.23000 157 GLN B CA 1
ATOM 2366 C C . GLN B 1 181 ? 42.79700 44.64800 33.74700 1.000 17.83000 157 GLN B C 1
ATOM 2367 O O . GLN B 1 181 ? 43.36000 43.60600 34.09600 1.000 21.67000 157 GLN B O 1
ATOM 2373 N N . ASN B 1 182 ? 41.49900 44.70000 33.47200 1.000 15.87000 158 ASN B N 1
ATOM 2374 C CA . ASN B 1 182 ? 40.61800 43.54600 33.58400 1.000 17.49000 158 ASN B CA 1
ATOM 2375 C C . ASN B 1 182 ? 40.05700 43.23400 32.20800 1.000 20.05000 158 ASN B C 1
ATOM 2376 O O . ASN B 1 182 ? 39.50200 44.11700 31.55300 1.000 20.65000 158 ASN B O 1
ATOM 2381 N N . GLN B 1 183 ? 40.20100 41.98300 31.76700 1.000 24.75000 159 GLN B N 1
ATOM 2382 C CA . GLN B 1 183 ? 39.82800 41.61800 30.40200 1.000 26.62000 159 GLN B CA 1
ATOM 2383 C C . GLN B 1 183 ? 38.35500 41.21300 30.33800 1.000 31.97000 159 GLN B C 1
ATOM 2384 O O . GLN B 1 183 ? 37.99000 40.09100 29.99000 1.000 41.57000 159 GLN B O 1
ATOM 2390 N N . ILE B 1 184 ? 37.51100 42.17300 30.70200 1.000 30.30000 160 ILE B N 1
ATOM 2391 C CA . ILE B 1 184 ? 36.06500 42.08800 30.54400 1.000 23.96000 160 ILE B CA 1
ATOM 2392 C C . ILE B 1 184 ? 35.63300 43.40400 29.91100 1.000 26.22000 160 ILE B C 1
ATOM 2393 O O . ILE B 1 184 ? 36.36900 44.39400 30.01100 1.000 19.86000 160 ILE B O 1
#

InterPro domains:
  IPR000835 MarR-type HTH domain [PF12802] (46-105)
  IPR000835 MarR-type HTH domain [PR00598] (82-97)
  IPR000835 MarR-type HTH domain [PR00598] (101-117)
  IPR000835 MarR-type HTH domain [PR00598] (131-151)
  IPR000835 MarR-type HTH domain [PS50995] (17-153)
  IPR000835 MarR-type HTH domain [SM00347] (41-141)
  IPR023187 Transcriptional regulator MarR-type, conserved site [PS01117] (80-114)
  IPR036388 Winged helix-like DNA-binding domain superfamily [G3DSA:1.10.10.10] (4-160)
  IPR036390 Winged helix DNA-binding domain superfamily [SSF46785] (9-156)
  IPR039422 Transcription regulators MarR/SlyA-like [PTHR33164] (27-156)

Radius of gyration: 25.57 Å; Cα contacts (8 Å, |Δi|>4): 276; chains: 2; bounding box: 66×71×69 Å

Foldseek 3Di:
DVVDDQDDVVSVVVVVVSVVVVVVVVLQVVQQVLCVVVVDHQLLLQLLVVLVVVVKDQLVVSCQRSVHDSVVSVVVQVVCVVVQQWDVPVMIHGDPVVNVVNVVSVVVVVVVVVVVCPPHDPVRVVVVVVVVVVVCVVDPPDDD/DPQDDPVSCVVDVVNVVVVVVVVLQVVQQVLCVVVVDHLLLLLLLVVLLPVQKDALVVSCVRSVHDSVVSVVSQVVCVVVVQWDADPVPRMIGGDPVSNVVNVVCVVSVVVVVCVVCPPPDPVRVVVVVVVVVVVCVVDPPDPD

Solvent-accessible surface area: 19712 Å² total; per-residue (Å²): 148,116,126,28,116,37,212,67,210,118,67,64,109,85,68,64,50,59,57,86,97,162,100,47,89,114,74,51,28,61,9,31,73,41,0,12,70,63,22,17,33,16,22,6,17,54,1,0,26,18,1,90,129,111,144,54,8,41,18,90,61,0,6,51,36,0,109,18,116,92,51,38,0,42,161,23,0,82,41,2,41,92,76,30,18,3,91,108,122,238,53,1,2,17,24,110,96,0,61,56,16,15,149,124,2,129,88,93,6,32,66,39,92,88,140,77,50,108,89,84,115,111,101,74,49,106,72,68,56,152,61,71,56,151,62,83,96,91,137,77,175,71,129,91,119,116,57,210,66,209,112,84,75,110,102,96,66,49,62,58,89,96,162,100,49,88,134,68,50,91,35,5,63,144,30,0,67,117,87,73,20,52,21,20,10,9,50,0,0,26,18,1,83,130,102,102,58,9,29,7,59,63,0,6,53,44,0,108,25,113,105,77,26,0,32,128,32,0,17,53,1,28,68,68,32,11,4,79,38,57,97,226,139,75,24,0,0,3,20,107,96,0,66,56,49,8,143,163,6,122,85,46,2,32,68,29,90,90,168,76,47,139,85,79,113,112,101,79,50,100,71,66,55,143,62,73,58,150,62,84,101,94,130,77,162,76,145,62

Nearest PDB structures (foldseek):
  7kym-assembly1_A  TM=1.007E+00  e=1.002E-24  Bradyrhizobium japonicum
  7kua-assembly1_A-2  TM=9.333E-01  e=6.094E-07  Pseudomonas putida
  5aiq-assembly1_D  TM=8.105E-01  e=1.084E-06  Neisseria meningitidis serogroup B
  5x80-assembly2_D  TM=8.102E-01  e=3.219E-05  Mycobacterium tuberculosis H37Rv
  5hso-assembly1_C  TM=8.133E-01  e=8.405E-05  Mycobacterium tuberculosis H37Rv

Organism: Bradyrhizobium japonicum (NCBI:txid375)

Sequence (288 aa):
WKSGPPRTRDQLQTYIPYLFNRLLANRWNLDQNRDLSSDHGINNVVFRTLSSVLFIYKTLTVNEVAVLAVTEEQSSTASSRMVESMVSSGLVKRERVVGLTPDGEALLRKIWPIMASNYDKLIEGIEPDDIEVCARVLARMVENIRQNQIGPPRTRDQLQTYIPYLFNRLLANRWNLDQNRDLSSDDHGINNVVFRTLSVLFIYKTTLTVNEVAVLAVTEQSTASRRMVESSMVSSGLVVKREIRRRVVGLTPDGEALLRKIWPIMASNYDKLIEGIEPDDIIEEVCARVLARMVENIRQNQI

B-factor: mean 24.24, std 9.92, range [11.11, 67.35]